Protein AF-A0A937WCT2-F1 (afdb_monomer)

Secondary structure (DSSP, 8-state):
--PPPHHHHHHHHHHHHHHHHHHHHTTTSSS-----------PPP-----PPP-PPPHHHHHS-----HHHHHHHHHHHHHHHHTT-HHHHHHHHHHHHHH---HHHHHHHHHHHHHHHHHH--S-HHHHHHHHHHHTTS-TTSTTHHHHHHHHHHHHHHHHHH-SSHHHHHHHHHHHHHHHHHHHHTT--HHHHHHHHHHHHHHHHHTTSS-TTSHHHHHHHHHHTT-S-HHHHHHHHHHHT-PPTT--------------

Sequence (262 aa):
MRQIPIALATVACVLIGILSFFAEEIHYTKMSEVSSFILVEVRQPSAQVLEPPQKPSFSQKLGFYVSDTKKDAQALAEADALLAAKQYRQAFDAYRLLIDSTSDDEIEFAAYYGLGMSLDKWDWTTGERTDNAINSLMIIPGNSKQWIVAQLLLGRCFLRKGSWAEANEEKQENYKTALKAFQNVLNAQTKDDLRQEAEYLRTVCQVERGEANPKTPAVREPLEMAFKDEDTAIRFVAADALNMQLPGMRIVGAVTDCLTIG

Foldseek 3Di:
DDDDPPVVVVVVVVVVVVVVVVVVVVVPPPPPDDDDDDDDDDDDDDDDPDDPPPDPPVCVVPPDDPDPVVVLVVLLVVLVVCVVVVVLVVSLVSLVVSCNRDPDVLSNLSSLQSNLSSLVRVDDPDLVSLVSSLVSLVVRDPPHPCVLVSLQSNLVSLCLQLLPDPDPVSNLVSLVSSLVSLVSNCVPPDDPVSVLSSVLSNLLSCVSNVNDQCPDPSSVVSLVVQCVDPDVSSVVSSCVSVVHDNPPDDCPDPPPPPPPDD

Mean predicted aligned error: 12.31 Å

Structure (mmCIF, N/CA/C/O backbone):
data_AF-A0A937WCT2-F1
#
_entry.id   AF-A0A937WCT2-F1
#
loop_
_atom_site.group_PDB
_atom_site.id
_atom_site.type_symbol
_atom_site.label_atom_id
_atom_site.label_alt_id
_atom_site.label_comp_id
_atom_site.label_asym_id
_atom_site.label_entity_id
_atom_site.label_seq_id
_atom_site.pdbx_PDB_ins_code
_atom_site.Cartn_x
_atom_site.Cartn_y
_atom_site.Cartn_z
_atom_site.occupancy
_atom_site.B_iso_or_equiv
_atom_site.auth_seq_id
_atom_site.auth_comp_id
_atom_site.auth_asym_id
_atom_site.auth_atom_id
_atom_site.pdbx_PDB_model_num
ATOM 1 N N . MET A 1 1 ? -62.253 -22.201 -11.568 1.00 46.25 1 MET A N 1
ATOM 2 C CA . MET A 1 1 ? -61.097 -21.543 -10.919 1.00 46.25 1 MET A CA 1
ATOM 3 C C . MET A 1 1 ? -60.922 -22.177 -9.546 1.00 46.25 1 MET A C 1
ATOM 5 O O . MET A 1 1 ? -61.847 -22.096 -8.751 1.00 46.25 1 MET A O 1
ATOM 9 N N . ARG A 1 2 ? -59.828 -22.911 -9.302 1.00 46.53 2 ARG A N 1
ATOM 10 C CA . ARG A 1 2 ? -59.567 -23.556 -8.002 1.00 46.53 2 ARG A CA 1
ATOM 11 C C . ARG A 1 2 ? -58.775 -22.578 -7.134 1.00 46.53 2 ARG A C 1
ATOM 13 O O . ARG A 1 2 ? -57.652 -22.238 -7.488 1.00 46.53 2 ARG A O 1
ATOM 20 N N . GLN A 1 3 ? -59.382 -22.102 -6.050 1.00 55.50 3 GLN A N 1
ATOM 21 C CA . GLN A 1 3 ? -58.699 -21.295 -5.043 1.00 55.50 3 GLN A CA 1
ATOM 22 C C . GLN A 1 3 ? -57.727 -22.199 -4.282 1.00 55.50 3 GLN A C 1
ATOM 24 O O . GLN A 1 3 ? -58.145 -23.160 -3.638 1.00 55.50 3 GLN A O 1
ATOM 29 N N . ILE A 1 4 ? -56.430 -21.918 -4.395 1.00 58.41 4 ILE A N 1
ATOM 30 C CA . ILE A 1 4 ? -55.422 -22.516 -3.522 1.00 58.41 4 ILE A CA 1
ATOM 31 C C . ILE A 1 4 ? -55.553 -21.794 -2.173 1.00 58.41 4 ILE A C 1
ATOM 33 O O . ILE A 1 4 ? -55.495 -20.562 -2.152 1.00 58.41 4 ILE A O 1
ATOM 37 N N . PRO A 1 5 ? -55.783 -22.506 -1.058 1.00 65.50 5 PRO A N 1
ATOM 38 C CA . PRO A 1 5 ? -55.934 -21.869 0.241 1.00 65.50 5 PRO A CA 1
ATOM 39 C C . PRO A 1 5 ? -54.625 -21.170 0.620 1.00 65.50 5 PRO A C 1
ATOM 41 O O . PRO A 1 5 ? -53.561 -21.785 0.607 1.00 65.50 5 PRO A O 1
ATOM 44 N N . ILE A 1 6 ? -54.718 -19.885 0.973 1.00 69.94 6 ILE A N 1
ATOM 45 C CA . ILE A 1 6 ? -53.595 -18.990 1.318 1.00 69.94 6 ILE A CA 1
ATOM 46 C C . ILE A 1 6 ? -52.659 -19.619 2.368 1.00 69.94 6 ILE A C 1
ATOM 48 O O . ILE A 1 6 ? -51.451 -19.416 2.319 1.00 69.94 6 ILE A O 1
ATOM 52 N N . ALA A 1 7 ? -53.192 -20.472 3.247 1.00 64.19 7 ALA A N 1
ATOM 53 C CA . ALA A 1 7 ? -52.418 -21.210 4.241 1.00 64.19 7 ALA A CA 1
ATOM 54 C C . ALA A 1 7 ? -51.325 -22.123 3.642 1.00 64.19 7 ALA A C 1
ATOM 56 O O . ALA A 1 7 ? -50.274 -22.285 4.255 1.00 64.19 7 ALA A O 1
ATOM 57 N N . LEU A 1 8 ? -51.524 -22.690 2.444 1.00 64.06 8 LEU A N 1
ATOM 58 C CA . LEU A 1 8 ? -50.519 -23.553 1.808 1.00 64.06 8 LEU A CA 1
ATOM 59 C C . LEU A 1 8 ? -49.333 -22.757 1.241 1.00 64.06 8 LEU A C 1
ATOM 61 O O . LEU A 1 8 ? -48.212 -23.259 1.228 1.00 64.06 8 LEU A O 1
ATOM 65 N N . ALA A 1 9 ? -49.565 -21.519 0.795 1.00 68.56 9 ALA A N 1
ATOM 66 C CA . ALA A 1 9 ? -48.512 -20.675 0.235 1.00 68.56 9 ALA A CA 1
ATOM 67 C C . ALA A 1 9 ? -47.526 -20.216 1.321 1.00 68.56 9 ALA A C 1
ATOM 69 O O . ALA A 1 9 ? -46.316 -20.230 1.107 1.00 68.56 9 ALA A O 1
ATOM 70 N N . THR A 1 10 ? -48.026 -19.889 2.514 1.00 70.81 10 THR A N 1
ATOM 71 C CA . THR A 1 10 ? -47.181 -19.446 3.631 1.00 70.81 10 THR A CA 1
ATOM 72 C C . THR A 1 1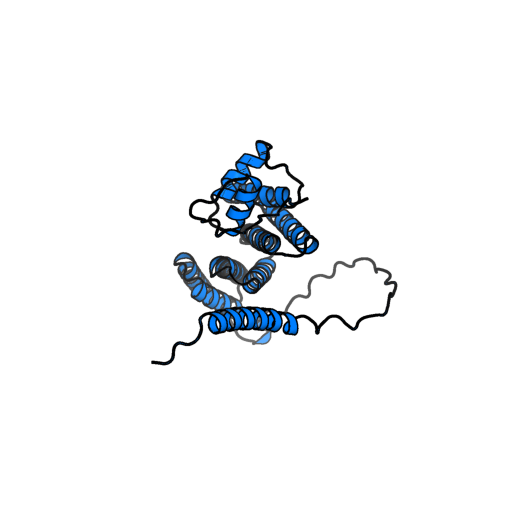0 ? -46.276 -20.567 4.142 1.00 70.81 10 THR A C 1
ATOM 74 O O . THR A 1 10 ? -45.098 -20.338 4.399 1.00 70.81 10 THR A O 1
ATOM 77 N N . VAL A 1 11 ? -46.793 -21.799 4.226 1.00 74.81 11 VAL A N 1
ATOM 78 C CA . VAL A 1 11 ? -46.005 -22.969 4.654 1.00 74.81 11 VAL A CA 1
ATOM 79 C C . VAL A 1 11 ? -44.907 -23.302 3.637 1.00 74.81 11 VAL A C 1
ATOM 81 O O . VAL A 1 11 ? -43.789 -23.623 4.034 1.00 74.81 11 VAL A O 1
ATOM 84 N N . ALA A 1 12 ? -45.184 -23.155 2.337 1.00 74.69 12 ALA A N 1
ATOM 85 C CA . ALA A 1 12 ? -44.185 -23.369 1.291 1.00 74.69 12 ALA A CA 1
ATOM 86 C C . ALA A 1 12 ? -43.034 -22.348 1.360 1.00 74.69 12 ALA A C 1
ATOM 88 O O . ALA A 1 12 ? -41.875 -22.741 1.256 1.00 74.69 12 ALA A O 1
ATOM 89 N N . CYS A 1 13 ? -43.321 -21.064 1.601 1.00 74.81 13 CYS A N 1
ATOM 90 C CA . CYS A 1 13 ? -42.275 -20.041 1.726 1.00 74.81 13 CYS A CA 1
ATOM 91 C C . CYS A 1 13 ? -41.372 -20.263 2.949 1.00 74.81 13 CYS A C 1
ATOM 93 O O . CYS A 1 13 ? -40.159 -20.089 2.852 1.00 74.81 13 CYS A O 1
ATOM 95 N N . VAL A 1 14 ? -41.941 -20.693 4.080 1.00 76.06 14 VAL A N 1
ATOM 96 C CA . VAL A 1 14 ? -41.160 -20.998 5.290 1.00 76.06 14 VAL A CA 1
ATOM 97 C C . V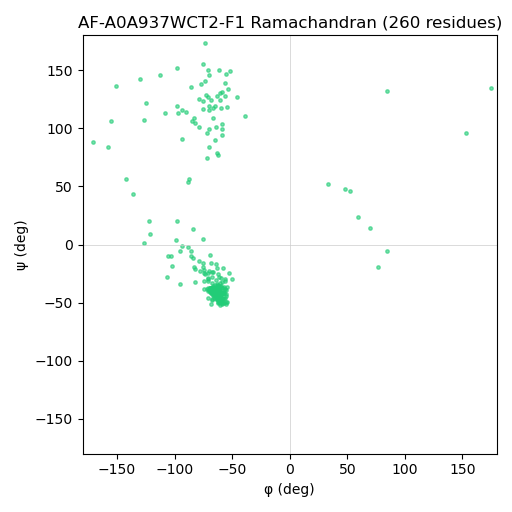AL A 1 14 ? -40.290 -22.242 5.084 1.00 76.06 14 VAL A C 1
ATOM 99 O O . VAL A 1 14 ? -39.119 -22.230 5.450 1.00 76.06 14 VAL A O 1
ATOM 102 N N . LEU A 1 15 ? -40.811 -23.288 4.433 1.00 73.75 15 LEU A N 1
ATOM 103 C CA . LEU A 1 15 ? -40.030 -24.492 4.118 1.00 73.75 15 LEU A CA 1
ATOM 104 C C . LEU A 1 15 ? -38.886 -24.217 3.137 1.00 73.75 15 LEU A C 1
ATOM 106 O O . LEU A 1 15 ? -37.804 -24.766 3.323 1.00 73.75 15 LEU A O 1
ATOM 110 N N . ILE A 1 16 ? -39.092 -23.357 2.134 1.00 77.69 16 ILE A N 1
ATOM 111 C CA . ILE A 1 16 ? -38.020 -22.952 1.211 1.00 77.69 16 ILE A CA 1
ATOM 112 C C . ILE A 1 16 ? -36.938 -22.170 1.967 1.00 77.69 16 ILE A C 1
ATOM 114 O O . ILE A 1 16 ? -35.763 -22.474 1.801 1.00 77.69 16 ILE A O 1
ATOM 118 N N . GLY A 1 17 ? -37.316 -21.244 2.858 1.00 71.94 17 GLY A N 1
ATOM 119 C CA . GLY A 1 17 ? -36.353 -20.510 3.687 1.00 71.94 17 GLY A CA 1
ATOM 120 C C . GLY A 1 17 ? -35.533 -21.417 4.612 1.00 71.94 17 GLY A C 1
ATOM 121 O O . GLY A 1 17 ? -34.317 -21.270 4.694 1.00 71.94 17 GLY A O 1
ATOM 122 N N . ILE A 1 18 ? -36.175 -22.400 5.253 1.00 72.19 18 ILE A N 1
ATOM 123 C CA . ILE A 1 18 ? -35.493 -23.364 6.131 1.00 72.19 18 ILE A CA 1
ATOM 124 C C . ILE A 1 18 ? -34.561 -24.282 5.325 1.00 72.19 18 ILE A C 1
ATOM 126 O O . ILE A 1 18 ? -33.432 -24.528 5.742 1.00 72.19 18 ILE A O 1
ATOM 130 N N . LEU A 1 19 ? -34.989 -24.767 4.155 1.00 67.00 19 LEU A N 1
ATOM 131 C CA . LEU A 1 19 ? -34.149 -25.619 3.305 1.00 67.00 19 LEU A CA 1
ATOM 132 C C . LEU A 1 19 ? -32.951 -24.863 2.715 1.00 67.00 19 LEU A C 1
ATOM 134 O O . LEU A 1 19 ? -31.884 -25.457 2.574 1.00 67.00 19 LEU A O 1
ATOM 138 N N . SER A 1 20 ? -33.092 -23.568 2.419 1.00 67.62 20 SER A N 1
ATOM 139 C CA . SER A 1 20 ? -31.962 -22.721 2.022 1.00 67.62 20 SER A CA 1
ATOM 140 C C . SER A 1 20 ? -30.963 -22.516 3.162 1.00 67.62 20 SER A C 1
ATOM 142 O O . SER A 1 20 ? -29.765 -22.549 2.910 1.00 67.62 20 SER A O 1
ATOM 144 N N . PHE A 1 21 ? -31.436 -22.392 4.406 1.00 60.28 21 PHE A N 1
ATOM 145 C CA . PHE A 1 21 ? -30.569 -22.250 5.579 1.00 60.28 21 PHE A CA 1
ATOM 146 C C . PHE A 1 21 ? -29.744 -23.523 5.852 1.00 60.28 21 PHE A C 1
ATOM 148 O O . PHE A 1 21 ? -28.543 -23.452 6.091 1.00 60.28 21 PHE A O 1
ATOM 155 N N . PHE A 1 22 ? -30.346 -24.711 5.720 1.00 54.69 22 PHE A N 1
ATOM 156 C CA . PHE A 1 22 ? -29.626 -25.979 5.923 1.00 54.69 22 PHE A CA 1
ATOM 157 C C . PHE A 1 22 ? -28.692 -26.372 4.766 1.00 54.69 22 PHE A C 1
ATOM 159 O O . PHE A 1 22 ? -27.791 -27.187 4.965 1.00 54.69 22 PHE A O 1
ATOM 166 N N . ALA A 1 23 ? -28.870 -25.818 3.563 1.00 52.75 23 ALA A N 1
ATOM 167 C CA . ALA A 1 23 ? -27.960 -26.076 2.446 1.00 52.75 23 ALA A CA 1
ATOM 168 C C . ALA A 1 23 ? -26.586 -25.399 2.632 1.00 52.75 23 ALA A C 1
ATOM 170 O O . ALA A 1 23 ? -25.592 -25.892 2.098 1.00 52.75 23 ALA A O 1
ATOM 171 N N . GLU A 1 24 ? -26.516 -24.319 3.414 1.00 48.59 24 GLU A N 1
ATOM 172 C CA . GLU A 1 24 ? -25.273 -23.589 3.692 1.00 48.59 24 GLU A CA 1
ATOM 173 C C . GLU A 1 24 ? -24.434 -24.245 4.808 1.00 48.59 24 GLU A C 1
ATOM 175 O O . GLU A 1 24 ? -23.206 -24.270 4.726 1.00 48.59 24 GLU A O 1
ATOM 180 N N . GLU A 1 25 ? -25.065 -24.888 5.797 1.00 48.00 25 GLU A N 1
ATOM 181 C CA . GLU A 1 25 ? -24.353 -25.523 6.922 1.00 48.00 25 GLU A CA 1
ATOM 182 C C . GLU A 1 25 ? -23.640 -26.842 6.569 1.00 48.00 25 GLU A C 1
ATOM 184 O O . GLU A 1 25 ? -22.653 -27.209 7.214 1.00 48.00 25 GLU A O 1
ATOM 189 N N . ILE A 1 26 ? -24.074 -27.557 5.525 1.00 50.66 26 ILE A N 1
ATOM 190 C CA . ILE A 1 26 ? -23.487 -28.864 5.165 1.00 50.66 26 ILE A CA 1
ATOM 191 C C . ILE A 1 26 ? -22.106 -28.714 4.493 1.00 50.66 26 ILE A C 1
ATOM 193 O O . ILE A 1 26 ? -21.327 -29.670 4.457 1.00 50.66 26 ILE A O 1
ATOM 197 N N . HIS A 1 27 ? -21.742 -27.516 4.021 1.00 47.34 27 HIS A N 1
ATOM 198 C CA . HIS A 1 27 ? -20.434 -27.284 3.400 1.00 47.34 27 HIS A CA 1
ATOM 199 C C . HIS A 1 27 ? -19.296 -26.949 4.378 1.00 47.34 27 HIS A C 1
ATOM 201 O O . HIS A 1 27 ? -18.138 -27.006 3.965 1.00 47.34 27 HIS A O 1
ATOM 207 N N . TYR A 1 28 ? -19.575 -26.693 5.662 1.00 44.53 28 TYR A N 1
ATOM 208 C CA . TYR A 1 28 ? -18.550 -26.229 6.612 1.00 44.53 28 TYR A CA 1
ATOM 209 C C . TYR A 1 28 ? -18.049 -27.268 7.630 1.00 44.53 28 TYR A C 1
ATOM 211 O O . TYR A 1 28 ? -17.032 -27.046 8.281 1.00 44.53 28 TYR A O 1
ATOM 219 N N . THR A 1 29 ? -18.677 -28.440 7.752 1.00 42.12 29 THR A N 1
ATOM 220 C CA . THR A 1 29 ? -18.398 -29.378 8.864 1.00 42.12 29 THR A CA 1
ATOM 221 C C . THR A 1 29 ? -17.427 -30.526 8.550 1.00 42.12 29 THR A C 1
ATOM 223 O O . THR A 1 29 ? -17.413 -31.527 9.264 1.00 42.12 29 THR A O 1
ATOM 226 N N . LYS A 1 30 ? -16.584 -30.427 7.508 1.00 42.66 30 LYS A N 1
ATOM 227 C CA . LYS A 1 30 ? -15.707 -31.550 7.097 1.00 42.66 30 LYS A CA 1
ATOM 228 C C . LYS A 1 30 ? -14.194 -31.296 7.059 1.00 42.66 30 LYS A C 1
ATOM 230 O O . LYS A 1 30 ? -13.483 -32.074 6.430 1.00 42.66 30 LYS A O 1
ATOM 235 N N . MET A 1 31 ? -13.679 -30.277 7.754 1.00 42.09 31 MET A N 1
ATOM 236 C CA . MET A 1 31 ? -12.227 -30.017 7.831 1.00 42.09 31 MET A CA 1
ATOM 237 C C . MET A 1 31 ? -11.702 -29.673 9.236 1.00 42.09 31 MET A C 1
ATOM 239 O O . MET A 1 31 ? -10.871 -28.785 9.393 1.00 42.09 31 MET A O 1
ATOM 243 N N . SER A 1 32 ? -12.126 -30.386 10.280 1.00 44.31 32 SER A N 1
ATOM 244 C CA . SER A 1 32 ? -11.489 -30.226 11.596 1.00 44.31 32 SER A CA 1
ATOM 245 C C . SER A 1 32 ? -11.358 -31.538 12.355 1.00 44.31 32 SER A C 1
ATOM 247 O O . SER A 1 32 ? -11.836 -31.657 13.473 1.00 44.31 32 SER A O 1
ATOM 249 N N . GLU A 1 33 ? -10.709 -32.537 11.768 1.00 45.25 33 GLU A N 1
ATOM 250 C CA . GLU A 1 33 ? -10.203 -33.670 12.543 1.00 45.25 33 GLU A CA 1
ATOM 251 C C . GLU A 1 33 ? -9.036 -34.306 11.785 1.00 45.25 33 GLU A C 1
ATOM 253 O O . GLU A 1 33 ? -9.228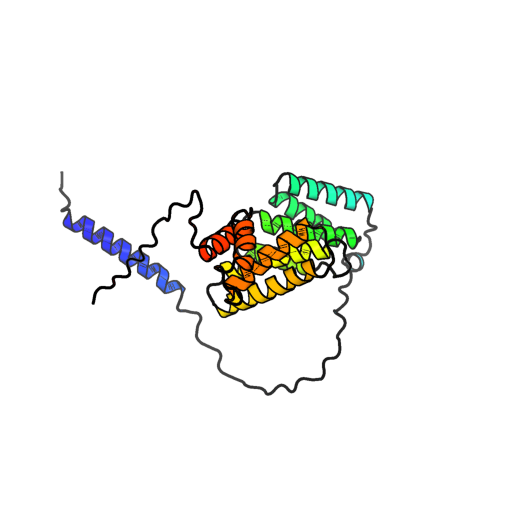 -34.897 10.730 1.00 45.25 33 GLU A O 1
ATOM 258 N N . VAL A 1 34 ? -7.822 -34.067 12.296 1.00 46.19 34 VAL A N 1
ATOM 259 C CA . VAL A 1 34 ? -6.628 -34.937 12.374 1.00 46.19 34 VAL A CA 1
ATOM 260 C C . VAL A 1 34 ? -5.391 -34.030 12.395 1.00 46.19 34 VAL A C 1
ATOM 262 O O . VAL A 1 34 ? -4.890 -33.625 11.351 1.00 46.19 34 VAL A O 1
ATOM 265 N N . SER A 1 35 ? -4.878 -33.733 13.591 1.00 38.88 35 SER A N 1
ATOM 266 C CA . SER A 1 35 ? -3.431 -33.608 13.850 1.00 38.88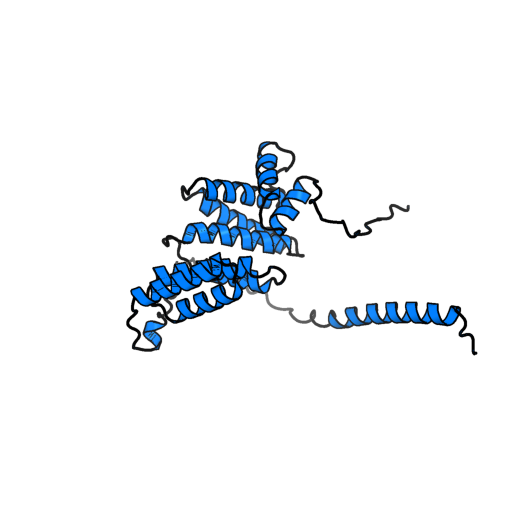 35 SER A CA 1
ATOM 267 C C . SER A 1 35 ? -3.177 -33.491 15.350 1.00 38.88 35 SER A C 1
ATOM 269 O O . SER A 1 35 ? -3.133 -32.413 15.933 1.00 38.88 35 SER A O 1
ATOM 271 N N . SER A 1 36 ? -3.024 -34.649 15.979 1.00 42.41 36 SER A N 1
ATOM 272 C CA . SER A 1 36 ? -2.297 -34.825 17.232 1.00 42.41 36 SER A CA 1
ATOM 273 C C . SER A 1 36 ? -0.881 -35.331 16.909 1.00 42.41 36 SER A C 1
ATOM 275 O O . SER A 1 36 ? -0.715 -36.029 15.910 1.00 42.41 36 SER A O 1
ATOM 277 N N . PHE A 1 37 ? 0.087 -35.017 17.793 1.00 37.84 37 PHE A N 1
ATOM 278 C CA . PHE A 1 37 ? 1.526 -35.395 17.801 1.00 37.84 37 PHE A CA 1
ATOM 279 C C . PHE A 1 37 ? 2.447 -34.475 16.954 1.00 37.84 37 PHE A C 1
ATOM 281 O O . PHE A 1 37 ? 2.116 -34.166 15.822 1.00 37.84 37 PHE A O 1
ATOM 288 N N . ILE A 1 38 ? 3.615 -33.952 17.379 1.00 34.75 38 ILE A N 1
ATOM 289 C CA . ILE A 1 38 ? 4.606 -34.256 18.436 1.00 34.75 38 ILE A CA 1
ATOM 290 C C . ILE A 1 38 ? 5.282 -32.928 18.863 1.00 34.75 38 ILE A C 1
ATOM 292 O O . ILE A 1 38 ? 5.704 -32.157 18.005 1.00 34.75 38 ILE A O 1
ATOM 296 N N . LEU A 1 39 ? 5.465 -32.683 20.167 1.00 36.00 39 LEU A N 1
ATOM 297 C CA . LEU A 1 39 ? 6.369 -31.639 20.680 1.00 36.00 39 LEU A CA 1
ATOM 298 C C . LEU A 1 39 ? 7.817 -32.153 20.607 1.00 36.00 39 LEU A C 1
ATOM 300 O O . LEU A 1 39 ? 8.237 -32.954 21.439 1.00 36.00 39 LEU A O 1
ATOM 304 N N . VAL A 1 40 ? 8.566 -31.718 19.591 1.00 38.97 40 VAL A N 1
ATOM 305 C CA . VAL A 1 40 ? 10.026 -31.876 19.531 1.00 38.97 40 VAL A CA 1
ATOM 306 C C . VAL A 1 40 ? 10.651 -30.565 19.992 1.00 38.97 40 VAL A C 1
ATOM 308 O O . VAL A 1 40 ? 10.431 -29.515 19.393 1.00 38.97 40 VAL A O 1
ATOM 311 N N . GLU A 1 41 ? 11.429 -30.626 21.067 1.00 39.53 41 GLU A N 1
ATOM 312 C CA . GLU A 1 41 ? 12.210 -29.501 21.571 1.00 39.53 41 GLU A CA 1
ATOM 313 C C . GLU A 1 41 ? 13.365 -29.209 20.599 1.00 39.53 41 GLU A C 1
ATOM 315 O O . GLU A 1 41 ? 14.391 -29.892 20.578 1.00 39.53 41 GLU A O 1
ATOM 320 N N . VAL A 1 42 ? 13.175 -28.208 19.737 1.00 36.75 42 VAL A N 1
ATOM 321 C CA . VAL A 1 42 ? 14.200 -27.735 18.803 1.00 36.75 42 VAL A CA 1
ATOM 322 C C . VAL A 1 42 ? 15.089 -26.726 19.526 1.00 36.75 42 VAL A C 1
ATOM 324 O O . VAL A 1 42 ? 14.702 -25.581 19.754 1.00 36.75 42 VAL A O 1
ATOM 327 N N . ARG A 1 43 ? 16.318 -27.136 19.864 1.00 35.81 43 ARG A N 1
ATOM 328 C CA . ARG A 1 43 ? 17.402 -26.201 20.202 1.00 35.81 43 ARG A CA 1
ATOM 329 C C . ARG A 1 43 ? 17.649 -25.282 19.006 1.00 35.81 43 ARG A C 1
ATOM 331 O O . ARG A 1 43 ? 18.052 -25.764 17.952 1.00 35.81 43 ARG A O 1
ATOM 338 N N . GLN A 1 44 ? 17.445 -23.977 19.179 1.00 34.66 44 GLN A N 1
ATOM 339 C CA . GLN A 1 44 ? 17.806 -22.978 18.174 1.00 34.66 44 GLN A CA 1
ATOM 340 C C . GLN A 1 44 ? 19.334 -22.940 17.984 1.00 34.66 44 GLN A C 1
ATOM 342 O O . GLN A 1 44 ? 20.051 -22.646 18.945 1.00 34.66 44 GLN A O 1
ATOM 347 N N . PRO A 1 45 ? 19.863 -23.219 16.779 1.00 38.47 45 PRO A N 1
ATOM 348 C CA . PRO A 1 45 ? 21.239 -22.888 16.455 1.00 38.47 45 PRO A CA 1
ATOM 349 C C . PRO A 1 45 ? 21.362 -21.374 16.250 1.00 38.47 45 PRO A C 1
ATOM 351 O O . PRO A 1 45 ? 20.485 -20.730 15.675 1.00 38.47 45 PRO A O 1
ATOM 354 N N . SER A 1 46 ? 22.466 -20.817 16.740 1.00 42.06 46 SER A N 1
ATOM 355 C CA . SER A 1 46 ? 22.855 -19.418 16.589 1.00 42.06 46 SER A CA 1
ATOM 356 C C . SER A 1 46 ? 22.667 -18.942 15.146 1.00 42.06 46 SER A C 1
ATOM 358 O O . SER A 1 46 ? 23.181 -19.569 14.219 1.00 42.06 46 SER A O 1
ATOM 360 N N . ALA A 1 47 ? 21.936 -17.839 14.972 1.00 37.50 47 ALA A N 1
ATOM 361 C CA . ALA A 1 47 ? 21.620 -17.253 13.677 1.00 37.50 47 ALA A CA 1
ATOM 362 C C . ALA A 1 47 ? 22.903 -16.894 12.909 1.00 37.50 47 ALA A C 1
ATOM 364 O O . ALA A 1 47 ? 23.527 -15.861 13.149 1.00 37.50 47 ALA A O 1
ATOM 365 N N . GLN A 1 48 ? 23.297 -17.756 11.973 1.00 41.84 48 GLN A N 1
ATOM 366 C CA . GLN A 1 48 ? 24.132 -17.336 10.860 1.00 41.84 48 GLN A CA 1
ATOM 367 C C . GLN A 1 48 ? 23.255 -16.485 9.944 1.00 41.84 48 GLN A C 1
ATOM 369 O O . GLN A 1 48 ? 22.161 -16.902 9.560 1.00 41.84 48 GLN A O 1
ATOM 374 N N . VAL A 1 49 ? 23.726 -15.280 9.630 1.00 46.69 49 VAL A N 1
ATOM 375 C CA . VAL A 1 49 ? 23.150 -14.428 8.589 1.00 46.69 49 VAL A CA 1
ATOM 376 C C . VAL A 1 49 ? 23.351 -15.164 7.264 1.00 46.69 49 VAL A C 1
ATOM 378 O O . VAL A 1 49 ? 24.402 -15.068 6.640 1.00 46.69 49 VAL A O 1
ATOM 381 N N . LEU A 1 50 ? 22.374 -15.989 6.895 1.00 33.94 50 LEU A N 1
ATOM 382 C CA . LEU A 1 50 ? 22.266 -16.566 5.565 1.00 33.94 50 LEU A CA 1
ATOM 383 C C . LEU A 1 50 ? 21.969 -15.407 4.620 1.00 33.94 50 LEU A C 1
ATOM 385 O O . LEU A 1 50 ? 20.882 -14.829 4.671 1.00 33.94 50 LEU A O 1
ATOM 389 N N . GLU A 1 51 ? 22.946 -15.046 3.789 1.00 42.12 51 GLU A N 1
ATOM 390 C CA . GLU A 1 51 ? 22.666 -14.198 2.638 1.00 42.12 51 GLU A CA 1
ATOM 391 C C . GLU A 1 51 ? 21.537 -14.855 1.829 1.00 42.12 51 GLU A C 1
ATOM 393 O O . GLU A 1 51 ? 21.551 -16.080 1.641 1.00 42.12 51 GLU A O 1
ATOM 398 N N . PRO A 1 52 ? 20.517 -14.086 1.409 1.00 41.09 52 PRO A N 1
ATOM 399 C CA . PRO A 1 52 ? 19.413 -14.644 0.650 1.00 41.09 52 PRO A CA 1
ATOM 400 C C . PRO A 1 52 ? 19.976 -15.336 -0.596 1.00 41.09 52 PRO A C 1
ATOM 402 O O . PRO A 1 52 ? 20.898 -14.805 -1.221 1.00 41.09 52 PRO A O 1
ATOM 405 N N . PRO A 1 53 ? 19.455 -16.520 -0.967 1.00 36.44 53 PRO A N 1
ATOM 406 C CA . PRO A 1 53 ? 19.927 -17.224 -2.146 1.00 36.44 53 PRO A CA 1
ATOM 407 C C . PRO A 1 53 ? 19.821 -16.283 -3.344 1.00 36.44 53 PRO A C 1
ATOM 409 O O . PRO A 1 53 ? 18.723 -15.839 -3.689 1.00 36.44 53 PRO A O 1
ATOM 412 N N . GLN A 1 54 ? 20.962 -15.972 -3.964 1.00 43.84 54 GLN A N 1
ATOM 413 C CA . GLN A 1 54 ? 20.988 -15.251 -5.228 1.00 43.84 54 GLN A CA 1
ATOM 414 C C . GLN A 1 54 ? 20.203 -16.092 -6.235 1.00 43.84 54 GLN A C 1
ATOM 416 O O . GLN A 1 54 ? 20.670 -17.140 -6.689 1.00 43.84 54 GLN A O 1
ATOM 421 N N . LYS A 1 55 ? 18.966 -15.681 -6.536 1.00 49.09 55 LYS A N 1
ATOM 422 C CA . LYS A 1 55 ? 18.218 -16.276 -7.640 1.00 49.09 55 LYS A CA 1
ATOM 423 C C . LYS A 1 55 ? 19.047 -16.015 -8.899 1.00 49.09 55 LYS A C 1
ATOM 425 O O . LYS A 1 55 ? 19.357 -14.853 -9.156 1.00 49.09 55 LYS A O 1
ATOM 430 N N . PRO A 1 56 ? 19.411 -17.049 -9.678 1.00 45.12 56 PRO A N 1
ATOM 431 C CA . PRO A 1 56 ? 20.001 -16.813 -10.984 1.00 45.12 56 PRO A CA 1
ATOM 432 C C . PRO A 1 56 ? 19.017 -15.958 -11.777 1.00 45.12 56 PRO A C 1
ATOM 434 O O . PRO A 1 56 ? 17.825 -16.290 -11.836 1.00 45.12 56 PRO A O 1
ATOM 437 N N . SER A 1 57 ? 19.502 -14.848 -12.331 1.00 48.91 57 SER A N 1
ATOM 438 C CA . SER A 1 57 ? 18.677 -13.972 -13.154 1.00 48.91 57 SER A CA 1
ATOM 439 C C . SER A 1 57 ? 18.069 -14.792 -14.294 1.00 48.91 57 SER A C 1
ATOM 441 O O . SER A 1 57 ? 18.672 -15.746 -14.798 1.00 48.91 57 SER A O 1
ATOM 443 N N . PHE A 1 58 ? 16.852 -14.456 -14.714 1.00 47.66 58 PHE A N 1
ATOM 444 C CA . PHE A 1 58 ? 16.181 -15.155 -15.814 1.00 47.66 58 PHE A CA 1
ATOM 445 C C . PHE A 1 58 ? 17.031 -15.148 -17.104 1.00 47.66 58 PHE A C 1
ATOM 447 O O . PHE A 1 58 ? 17.066 -16.135 -17.842 1.00 47.66 58 PHE A O 1
ATOM 454 N N . SER A 1 59 ? 17.845 -14.105 -17.295 1.00 41.62 59 SER A N 1
ATOM 455 C CA . SER A 1 59 ? 18.855 -13.984 -18.354 1.00 41.62 59 SER A CA 1
ATOM 456 C C . SER A 1 59 ? 19.941 -15.074 -18.326 1.00 41.62 59 SER A C 1
ATOM 458 O O . SER A 1 59 ? 20.409 -15.487 -19.389 1.00 41.62 59 SER A O 1
ATOM 460 N N . GLN A 1 60 ? 20.282 -15.641 -17.161 1.00 47.56 60 GLN A N 1
ATOM 461 C CA . GLN A 1 60 ? 21.175 -16.807 -17.066 1.00 47.56 60 GLN A CA 1
ATOM 462 C C . GLN A 1 60 ? 20.500 -18.121 -17.493 1.00 47.56 60 GLN A C 1
ATOM 464 O O . GLN A 1 60 ? 21.196 -19.062 -17.873 1.00 47.56 60 GLN A O 1
ATOM 469 N N . LYS A 1 61 ? 19.162 -18.212 -17.465 1.00 53.62 61 LYS A N 1
ATOM 470 C CA . LYS A 1 61 ? 18.430 -19.446 -17.812 1.00 53.62 61 LYS A CA 1
ATOM 471 C C . LYS A 1 61 ? 18.219 -19.655 -19.314 1.00 53.62 61 LYS A C 1
ATOM 473 O O . LYS A 1 61 ? 17.982 -20.792 -19.711 1.00 53.62 61 LYS A O 1
ATOM 478 N N . LEU A 1 62 ? 18.295 -18.609 -20.141 1.00 47.41 62 LEU A N 1
ATOM 479 C CA . LEU A 1 62 ? 17.939 -18.692 -21.571 1.00 47.41 62 LEU A CA 1
ATOM 480 C C . LEU A 1 62 ? 19.019 -18.209 -22.548 1.00 47.41 62 LEU A C 1
ATOM 482 O O . LEU A 1 62 ? 18.831 -18.277 -23.760 1.00 47.41 62 LEU A O 1
ATOM 486 N N . GLY A 1 63 ? 20.180 -17.789 -22.052 1.00 44.34 63 GLY A N 1
ATOM 487 C CA . GLY A 1 63 ? 21.399 -17.705 -22.852 1.00 44.34 63 GLY A CA 1
ATOM 488 C C . GLY A 1 63 ? 21.533 -16.532 -23.825 1.00 44.34 63 GLY A C 1
ATOM 489 O O . GLY A 1 63 ? 22.670 -16.253 -24.167 1.00 44.34 63 GLY A O 1
ATOM 490 N N . PHE A 1 64 ? 20.486 -15.812 -24.249 1.00 44.06 64 PHE A N 1
ATOM 491 C CA . PHE A 1 64 ? 20.636 -14.634 -25.129 1.00 44.06 64 PHE A CA 1
ATOM 492 C C . PHE A 1 64 ? 19.437 -13.672 -25.044 1.00 44.06 64 PHE A C 1
ATOM 494 O O . PHE A 1 64 ? 18.555 -13.699 -25.897 1.00 44.06 64 PHE A O 1
ATOM 501 N N . TYR A 1 65 ? 19.420 -12.778 -24.057 1.00 51.81 65 TYR A N 1
ATOM 502 C CA . TYR A 1 65 ? 18.691 -11.510 -24.171 1.00 51.81 65 TYR A CA 1
ATOM 503 C C . TYR A 1 65 ? 19.677 -10.390 -23.850 1.00 51.81 65 TYR A C 1
ATOM 505 O O . TYR A 1 65 ? 20.111 -10.238 -22.713 1.00 51.81 65 TYR A O 1
ATOM 513 N N . VAL A 1 66 ? 20.095 -9.655 -24.880 1.00 56.81 66 VAL A N 1
ATOM 514 C CA . VAL A 1 66 ? 20.749 -8.358 -24.693 1.00 56.81 66 VAL A CA 1
ATOM 515 C C . VAL A 1 66 ? 19.603 -7.374 -24.515 1.00 56.81 66 VAL A C 1
ATOM 517 O O . VAL A 1 66 ? 18.859 -7.157 -25.474 1.00 56.81 66 VAL A O 1
ATOM 520 N N . SER A 1 67 ? 19.408 -6.854 -23.302 1.00 62.97 67 SER A N 1
ATOM 521 C CA . SER A 1 67 ? 18.376 -5.844 -23.079 1.00 62.97 67 SER A CA 1
ATOM 522 C C . SER A 1 67 ? 18.668 -4.622 -23.941 1.00 62.97 67 SER A C 1
ATOM 524 O O . SER A 1 67 ? 19.787 -4.105 -24.006 1.00 62.97 67 SER A O 1
ATOM 526 N N . ASP A 1 68 ? 17.643 -4.179 -24.657 1.00 84.81 68 ASP A N 1
ATOM 527 C CA . ASP A 1 68 ? 17.652 -2.884 -25.312 1.00 84.81 68 ASP A CA 1
ATOM 528 C C . ASP A 1 68 ? 16.988 -1.928 -24.330 1.00 84.81 68 ASP A C 1
ATOM 530 O O . ASP A 1 68 ? 15.767 -1.792 -24.314 1.00 84.81 68 ASP A O 1
ATOM 534 N N . THR A 1 69 ? 17.794 -1.297 -23.474 1.00 89.06 69 THR A N 1
ATOM 535 C CA . THR A 1 69 ? 17.315 -0.429 -22.384 1.00 89.06 69 THR A CA 1
ATOM 536 C C . THR A 1 69 ? 16.348 0.656 -22.861 1.00 89.06 69 THR A C 1
ATOM 538 O O . THR A 1 69 ? 15.500 1.111 -22.098 1.00 89.06 69 THR A O 1
ATOM 541 N N . LYS A 1 70 ? 16.409 1.049 -24.143 1.00 92.25 70 LYS A N 1
ATOM 542 C CA . LYS A 1 70 ? 15.436 1.971 -24.746 1.00 92.25 70 LYS A CA 1
ATOM 543 C C . LYS A 1 70 ? 14.061 1.337 -24.939 1.00 92.25 70 LYS A C 1
ATOM 545 O O . LYS A 1 70 ? 13.064 2.017 -24.716 1.00 92.25 70 LYS A O 1
ATOM 550 N N . LYS A 1 71 ? 13.998 0.070 -25.358 1.00 94.31 71 LYS A N 1
ATOM 551 C CA . LYS A 1 71 ? 12.735 -0.669 -25.500 1.00 94.31 71 LYS A CA 1
ATOM 552 C C . LYS A 1 71 ? 12.107 -0.948 -24.144 1.00 94.31 71 LYS A C 1
ATOM 554 O O . LYS A 1 71 ? 10.910 -0.737 -24.005 1.00 94.31 71 LYS A O 1
ATOM 559 N N . ASP A 1 72 ? 12.907 -1.336 -23.155 1.00 94.50 72 ASP A N 1
ATOM 560 C CA . ASP A 1 72 ? 12.410 -1.594 -21.799 1.00 94.50 72 ASP A CA 1
ATOM 561 C C . ASP A 1 72 ? 11.866 -0.304 -21.164 1.00 94.50 72 ASP A C 1
ATOM 563 O O . ASP A 1 72 ? 10.771 -0.292 -20.606 1.00 94.50 72 ASP A O 1
ATOM 567 N N . ALA A 1 73 ? 12.568 0.822 -21.341 1.00 94.56 73 ALA A N 1
ATOM 568 C CA . ALA A 1 73 ? 12.085 2.128 -20.894 1.00 94.56 73 ALA A CA 1
ATOM 569 C C . ALA A 1 73 ? 10.803 2.569 -21.624 1.00 94.56 73 ALA A C 1
ATOM 571 O O . ALA A 1 73 ? 9.919 3.164 -21.008 1.00 94.56 73 ALA A O 1
ATOM 572 N N . GLN A 1 74 ? 10.680 2.279 -22.924 1.00 96.06 74 GLN A N 1
ATOM 573 C CA . GLN A 1 74 ? 9.454 2.549 -23.676 1.00 96.06 74 GLN A CA 1
ATOM 574 C C . GLN A 1 74 ? 8.288 1.691 -23.165 1.00 96.06 74 GLN A C 1
ATOM 576 O O . GLN A 1 74 ? 7.210 2.226 -22.923 1.00 96.06 74 GLN A O 1
ATOM 581 N N . ALA A 1 75 ? 8.506 0.392 -22.953 1.00 96.88 75 ALA A N 1
ATOM 582 C CA . ALA A 1 75 ? 7.495 -0.516 -22.420 1.00 96.88 75 ALA A CA 1
ATOM 583 C C . ALA A 1 75 ? 7.043 -0.104 -21.009 1.00 96.88 75 ALA A C 1
ATOM 585 O O . ALA A 1 75 ? 5.849 -0.142 -20.711 1.00 96.88 75 ALA A O 1
ATOM 586 N N . LEU A 1 76 ? 7.972 0.361 -20.164 1.00 96.62 76 LEU A N 1
ATOM 587 C CA . LEU A 1 76 ? 7.643 0.920 -18.853 1.00 96.62 76 LEU A CA 1
ATOM 588 C C . LEU A 1 76 ? 6.742 2.156 -18.985 1.00 96.62 76 LEU A C 1
ATOM 590 O O . LEU A 1 76 ? 5.707 2.233 -18.330 1.00 96.62 76 LEU A O 1
ATOM 594 N N . ALA A 1 77 ? 7.092 3.091 -19.872 1.00 96.94 77 ALA A N 1
ATOM 595 C CA . ALA A 1 77 ? 6.298 4.296 -20.104 1.00 96.94 77 ALA A CA 1
ATOM 596 C C . ALA A 1 77 ? 4.895 3.986 -20.660 1.00 96.94 77 ALA A C 1
ATOM 598 O O . ALA A 1 77 ? 3.924 4.657 -20.308 1.00 96.94 77 ALA A O 1
ATOM 599 N N . GLU A 1 78 ? 4.770 2.965 -21.512 1.00 97.88 78 GLU A N 1
ATOM 600 C CA . GLU A 1 78 ? 3.479 2.477 -22.006 1.00 97.88 78 GLU A CA 1
ATOM 601 C C . GLU A 1 78 ? 2.631 1.890 -20.865 1.00 97.88 78 GLU A C 1
ATOM 603 O O . GLU A 1 78 ? 1.450 2.226 -20.746 1.00 97.88 78 GLU A O 1
ATOM 608 N N . ALA A 1 79 ? 3.226 1.083 -19.981 1.00 97.81 79 ALA A N 1
ATOM 609 C CA . ALA A 1 79 ? 2.544 0.548 -18.801 1.00 97.81 79 ALA A CA 1
ATOM 610 C C . ALA A 1 79 ? 2.099 1.660 -17.828 1.00 97.81 79 ALA A C 1
ATOM 612 O O . ALA A 1 79 ? 0.950 1.662 -17.375 1.00 97.81 79 ALA A O 1
ATOM 613 N N . ASP A 1 80 ? 2.955 2.656 -17.583 1.00 97.06 80 ASP A N 1
ATOM 614 C CA . ASP A 1 80 ? 2.635 3.833 -16.766 1.00 97.06 80 ASP A CA 1
ATOM 615 C C . ASP A 1 80 ? 1.473 4.643 -17.363 1.00 97.06 80 ASP A C 1
ATOM 617 O O . ASP A 1 80 ? 0.589 5.111 -16.637 1.00 97.06 80 ASP A O 1
ATOM 621 N N . ALA A 1 81 ? 1.423 4.780 -18.692 1.00 97.81 81 ALA A N 1
ATOM 622 C CA . ALA A 1 81 ? 0.326 5.458 -19.376 1.00 97.81 81 ALA A CA 1
ATOM 623 C C . ALA A 1 81 ? -1.012 4.718 -19.195 1.00 97.81 81 ALA A C 1
ATOM 625 O O . ALA A 1 81 ? -2.039 5.359 -18.950 1.00 97.81 81 ALA A O 1
ATOM 626 N N . LEU A 1 82 ? -1.008 3.380 -19.249 1.00 98.00 82 LEU A N 1
ATOM 627 C CA . LEU A 1 82 ? -2.192 2.555 -18.968 1.00 98.00 82 LEU A CA 1
ATOM 628 C C . LEU A 1 82 ? -2.660 2.724 -17.514 1.00 98.00 82 LEU A C 1
ATOM 630 O O . LEU A 1 82 ? -3.862 2.864 -17.258 1.00 98.00 82 LEU A O 1
ATOM 634 N N . LEU A 1 83 ? -1.722 2.755 -16.561 1.00 96.50 83 LEU A N 1
ATOM 635 C CA . LEU A 1 83 ? -2.016 2.973 -15.143 1.00 96.50 83 LEU A CA 1
ATOM 636 C C . LEU A 1 83 ? -2.650 4.355 -14.915 1.00 96.50 83 LEU A C 1
ATOM 638 O O . LEU A 1 83 ? -3.693 4.458 -14.262 1.00 96.50 83 LEU A O 1
ATOM 642 N N . ALA A 1 84 ? -2.080 5.405 -15.512 1.00 95.56 84 ALA A N 1
ATOM 643 C CA . ALA A 1 84 ? -2.610 6.768 -15.453 1.00 95.56 84 ALA A CA 1
ATOM 644 C C . ALA A 1 84 ? -4.008 6.886 -16.090 1.00 95.56 84 ALA A C 1
ATOM 646 O O . ALA A 1 84 ? -4.867 7.612 -15.585 1.00 95.56 84 ALA A O 1
ATOM 647 N N . ALA A 1 85 ? -4.271 6.119 -17.152 1.00 96.69 85 ALA A N 1
ATOM 648 C CA . ALA A 1 85 ? -5.581 6.013 -17.794 1.00 96.69 85 ALA A CA 1
ATOM 649 C C . ALA A 1 85 ? -6.599 5.165 -17.000 1.00 96.69 85 ALA A C 1
ATOM 651 O O . ALA A 1 85 ? -7.712 4.937 -17.479 1.00 96.69 85 ALA A O 1
ATOM 652 N N . LYS A 1 86 ? -6.244 4.696 -15.793 1.00 95.88 86 LYS A N 1
ATOM 653 C CA . LYS A 1 86 ? -7.050 3.800 -14.942 1.00 95.88 86 LYS A CA 1
ATOM 654 C C . LYS A 1 86 ? -7.396 2.467 -15.615 1.00 95.88 86 LYS A C 1
ATOM 656 O O . LYS A 1 86 ? -8.360 1.800 -15.243 1.00 95.88 86 LYS A O 1
ATOM 661 N N . GLN A 1 87 ? -6.597 2.040 -16.592 1.00 96.44 87 GLN A N 1
ATOM 662 C CA . GLN A 1 87 ? -6.729 0.745 -17.257 1.00 96.44 87 GLN A CA 1
ATOM 663 C C . GLN A 1 87 ? -5.939 -0.317 -16.483 1.00 96.44 87 GLN A C 1
ATOM 665 O O . GLN A 1 87 ? -5.063 -0.982 -17.029 1.00 96.44 87 GLN A O 1
ATOM 670 N N . TYR A 1 88 ? -6.256 -0.480 -15.194 1.00 95.75 88 TYR A N 1
ATOM 671 C CA . TYR A 1 88 ? -5.458 -1.252 -14.232 1.00 95.75 88 TYR A CA 1
ATOM 672 C C . TYR A 1 88 ? -5.167 -2.691 -14.671 1.00 95.75 88 TYR A C 1
ATOM 674 O O . TYR A 1 88 ? -4.060 -3.181 -14.482 1.00 95.75 88 TYR A O 1
ATOM 682 N N . ARG A 1 89 ? -6.131 -3.345 -15.332 1.00 95.38 89 ARG A N 1
ATOM 683 C CA . ARG A 1 89 ? -5.933 -4.668 -15.940 1.00 95.38 89 ARG A CA 1
ATOM 684 C C . ARG A 1 89 ? -4.821 -4.681 -16.984 1.00 95.38 89 ARG A C 1
ATOM 686 O O . ARG A 1 89 ? -3.959 -5.548 -16.962 1.00 95.38 89 ARG A O 1
ATOM 693 N N . GLN A 1 90 ? -4.881 -3.739 -17.920 1.00 97.00 90 GLN A N 1
ATOM 694 C CA . GLN A 1 90 ? -3.932 -3.667 -19.027 1.00 97.00 90 GLN A CA 1
ATOM 695 C C . GLN A 1 90 ? -2.554 -3.246 -18.514 1.00 97.00 90 GLN A C 1
ATOM 697 O O . GLN A 1 90 ? -1.555 -3.812 -18.940 1.00 97.00 90 GLN A O 1
ATOM 702 N N . ALA A 1 91 ? -2.513 -2.317 -17.553 1.00 97.62 91 ALA A N 1
ATOM 703 C CA . ALA A 1 91 ? -1.288 -1.932 -16.862 1.00 97.62 91 ALA A CA 1
ATOM 704 C C . ALA A 1 91 ? -0.639 -3.138 -16.162 1.00 97.62 91 ALA A C 1
ATOM 706 O O . ALA A 1 91 ? 0.545 -3.390 -16.359 1.00 97.62 91 ALA A O 1
ATOM 707 N N . PHE A 1 92 ? -1.418 -3.940 -15.427 1.00 96.44 92 PHE A N 1
ATOM 708 C CA . PHE A 1 92 ? -0.937 -5.178 -14.807 1.00 96.44 92 PHE A CA 1
ATOM 709 C C . PHE A 1 92 ? -0.314 -6.136 -15.830 1.00 96.44 92 PHE A C 1
ATOM 711 O O . PHE A 1 92 ? 0.810 -6.599 -15.632 1.00 96.44 92 PHE A O 1
ATOM 718 N N . ASP A 1 93 ? -1.027 -6.419 -16.925 1.00 96.81 93 ASP A N 1
ATOM 719 C CA . ASP A 1 93 ? -0.544 -7.334 -17.963 1.00 96.81 93 ASP A CA 1
ATOM 720 C C . ASP A 1 93 ? 0.755 -6.807 -18.607 1.00 96.81 93 ASP A C 1
ATOM 722 O O . ASP A 1 93 ? 1.681 -7.587 -18.849 1.00 96.81 93 ASP A O 1
ATOM 726 N N . ALA A 1 94 ? 0.853 -5.489 -18.821 1.00 97.81 94 ALA A N 1
ATOM 727 C CA . ALA A 1 94 ? 2.034 -4.827 -19.373 1.00 97.81 94 ALA A CA 1
ATOM 728 C C . ALA A 1 94 ? 3.243 -4.878 -18.423 1.00 97.81 94 ALA A C 1
ATOM 730 O O . ALA A 1 94 ? 4.328 -5.278 -18.848 1.00 97.81 94 ALA A O 1
ATOM 731 N N . TYR A 1 95 ? 3.072 -4.552 -17.135 1.00 97.88 95 TYR A N 1
ATOM 732 C CA . TYR A 1 95 ? 4.160 -4.649 -16.153 1.00 97.88 95 TYR A CA 1
ATOM 733 C C . TYR A 1 95 ? 4.647 -6.087 -15.981 1.00 97.88 95 TYR A C 1
ATOM 735 O O . TYR A 1 95 ? 5.851 -6.310 -15.894 1.00 97.88 95 TYR A O 1
ATOM 743 N N . ARG A 1 96 ? 3.739 -7.073 -15.970 1.00 97.12 96 ARG A N 1
ATOM 744 C CA . ARG A 1 96 ? 4.124 -8.486 -15.870 1.00 97.12 96 ARG A CA 1
ATOM 745 C C . ARG A 1 96 ? 4.985 -8.918 -17.058 1.00 97.12 96 ARG A C 1
ATOM 747 O O . ARG A 1 96 ? 6.015 -9.548 -16.853 1.00 97.12 96 ARG A O 1
ATOM 754 N N . LEU A 1 97 ? 4.585 -8.549 -18.278 1.00 96.31 97 LEU A N 1
ATOM 755 C CA . LEU A 1 97 ? 5.372 -8.838 -19.478 1.00 96.31 97 LEU A CA 1
ATOM 756 C C . LEU A 1 97 ? 6.760 -8.188 -19.410 1.00 96.31 97 LEU A C 1
ATOM 758 O O . LEU A 1 97 ? 7.744 -8.833 -19.758 1.00 96.31 97 LEU A O 1
ATOM 762 N N . LEU A 1 98 ? 6.832 -6.939 -18.938 1.00 96.06 98 LEU A N 1
ATOM 763 C CA . LEU A 1 98 ? 8.089 -6.213 -18.786 1.00 96.06 98 LEU A CA 1
ATOM 764 C C . LEU A 1 98 ? 9.024 -6.876 -17.766 1.00 96.06 98 LEU A C 1
ATOM 766 O O . LEU A 1 98 ? 10.210 -7.004 -18.050 1.00 96.06 98 LEU A O 1
ATOM 770 N N . ILE A 1 99 ? 8.505 -7.329 -16.620 1.00 96.00 99 ILE A N 1
ATOM 771 C CA . ILE A 1 99 ? 9.279 -8.062 -15.599 1.00 96.00 99 ILE A CA 1
ATOM 772 C C . ILE A 1 99 ? 9.893 -9.336 -16.191 1.00 96.00 99 ILE A C 1
ATOM 774 O O . ILE A 1 99 ? 11.058 -9.630 -15.944 1.00 96.00 99 ILE A O 1
ATOM 778 N N . ASP A 1 100 ? 9.132 -10.073 -17.004 1.00 94.62 100 ASP A N 1
ATOM 779 C CA . ASP A 1 100 ? 9.608 -11.319 -17.614 1.00 94.62 100 ASP A CA 1
ATOM 780 C C . ASP A 1 100 ? 10.679 -11.087 -18.702 1.00 94.62 100 ASP A C 1
ATOM 782 O O . ASP A 1 100 ? 11.448 -12.002 -19.015 1.00 94.62 100 ASP A O 1
ATOM 786 N N . SER A 1 101 ? 10.726 -9.892 -19.307 1.00 93.56 101 SER A N 1
ATOM 787 C CA . SER A 1 101 ? 11.605 -9.591 -20.446 1.00 93.56 101 SER A CA 1
ATOM 788 C C . SER A 1 101 ? 12.806 -8.702 -20.127 1.00 93.56 101 SER A C 1
ATOM 790 O O . SER A 1 101 ? 13.812 -8.787 -20.834 1.00 93.56 101 SER A O 1
ATOM 792 N N . THR A 1 102 ? 12.704 -7.829 -19.122 1.00 93.56 102 THR A N 1
ATOM 793 C CA . THR A 1 102 ? 13.772 -6.883 -18.772 1.00 93.56 102 THR A CA 1
ATOM 794 C C . THR A 1 102 ? 14.967 -7.604 -18.151 1.00 93.56 102 THR A C 1
ATOM 796 O O . THR A 1 102 ? 14.838 -8.638 -17.496 1.00 93.56 102 THR A O 1
ATOM 799 N N . SER A 1 103 ? 16.159 -7.044 -18.342 1.00 92.12 103 SER A N 1
ATOM 800 C CA . SER A 1 103 ? 17.350 -7.421 -17.569 1.00 92.12 103 SER A CA 1
ATOM 801 C C . SER A 1 103 ? 17.957 -6.239 -16.813 1.00 92.12 103 SER A C 1
ATOM 803 O O . SER A 1 103 ? 19.095 -6.333 -16.356 1.00 92.12 103 SER A O 1
ATOM 805 N N . ASP A 1 104 ? 17.257 -5.106 -16.785 1.00 93.75 104 ASP A N 1
ATOM 806 C CA . ASP A 1 104 ? 17.639 -3.912 -16.041 1.00 93.75 104 ASP A CA 1
ATOM 807 C C . ASP A 1 104 ? 16.890 -3.903 -14.705 1.00 93.75 104 ASP A C 1
ATOM 809 O O . ASP A 1 104 ? 15.664 -3.769 -14.683 1.00 93.75 104 ASP A O 1
ATOM 813 N N . ASP A 1 105 ? 17.635 -4.051 -13.608 1.00 94.12 105 ASP A N 1
ATOM 814 C CA . ASP A 1 105 ? 17.092 -4.139 -12.249 1.00 94.12 105 ASP A CA 1
ATOM 815 C C . ASP A 1 105 ? 16.260 -2.899 -11.869 1.00 94.12 105 ASP A C 1
ATOM 817 O O . ASP A 1 105 ? 15.222 -3.020 -11.220 1.00 94.12 105 ASP A O 1
ATOM 821 N N . GLU A 1 106 ? 16.661 -1.691 -12.285 1.00 94.38 106 GLU A N 1
ATOM 822 C CA . GLU A 1 106 ? 15.921 -0.467 -11.944 1.00 94.38 106 GLU A CA 1
ATOM 823 C C . GLU A 1 106 ? 14.573 -0.420 -12.673 1.00 94.38 106 GLU A C 1
ATOM 825 O O . GLU A 1 106 ? 13.571 0.012 -12.092 1.00 94.38 106 GLU A O 1
ATOM 830 N N . ILE A 1 107 ? 14.529 -0.893 -13.924 1.00 95.44 107 ILE A N 1
ATOM 831 C CA . ILE A 1 107 ? 13.274 -1.049 -14.669 1.00 95.44 107 ILE A CA 1
ATOM 832 C C . ILE A 1 107 ? 12.431 -2.175 -14.064 1.00 95.44 107 ILE A C 1
ATOM 834 O O . ILE A 1 107 ? 11.222 -2.003 -13.913 1.00 95.44 107 ILE A O 1
ATOM 838 N N . GLU A 1 108 ? 13.043 -3.294 -13.669 1.00 95.69 108 GLU A N 1
ATOM 839 C CA . GLU A 1 108 ? 12.343 -4.409 -13.023 1.00 95.69 108 GLU A CA 1
ATOM 840 C C . GLU A 1 108 ? 11.666 -3.953 -11.719 1.00 95.69 108 GLU A C 1
ATOM 842 O O . GLU A 1 108 ? 10.477 -4.199 -11.512 1.00 95.69 108 GLU A O 1
ATOM 847 N N . PHE A 1 109 ? 12.369 -3.203 -10.864 1.00 96.56 109 PHE A N 1
ATOM 848 C CA . PHE A 1 109 ? 11.802 -2.675 -9.617 1.00 96.56 109 PHE A CA 1
ATOM 849 C C . PHE A 1 109 ? 10.699 -1.642 -9.859 1.00 96.56 109 PHE A C 1
ATOM 851 O O . PHE A 1 109 ? 9.690 -1.644 -9.146 1.00 96.56 109 PHE A O 1
ATOM 858 N N . ALA A 1 110 ? 10.848 -0.785 -10.873 1.00 96.44 110 ALA A N 1
ATOM 859 C CA . ALA A 1 110 ? 9.779 0.118 -11.292 1.00 96.44 110 ALA A CA 1
ATOM 860 C C . ALA A 1 110 ? 8.543 -0.656 -11.775 1.00 96.44 110 ALA A C 1
ATOM 862 O O . ALA A 1 110 ? 7.419 -0.309 -11.406 1.00 96.44 110 ALA A O 1
ATOM 863 N N . ALA A 1 111 ? 8.745 -1.741 -12.523 1.00 96.75 111 ALA A N 1
ATOM 864 C CA . ALA A 1 111 ? 7.668 -2.592 -13.000 1.00 96.75 111 ALA A CA 1
ATOM 865 C C . ALA A 1 111 ? 6.971 -3.346 -11.856 1.00 96.75 111 ALA A C 1
ATOM 867 O O . ALA A 1 111 ? 5.743 -3.380 -11.828 1.00 96.75 111 ALA A O 1
ATOM 868 N N . TYR A 1 112 ? 7.697 -3.871 -10.860 1.00 97.81 112 TYR A N 1
ATOM 869 C CA . TYR A 1 112 ? 7.076 -4.456 -9.660 1.00 97.81 112 TYR A CA 1
ATOM 870 C C . TYR A 1 112 ? 6.254 -3.438 -8.866 1.00 97.81 112 TYR A C 1
ATOM 872 O O . TYR A 1 112 ? 5.175 -3.773 -8.371 1.00 97.81 112 TYR A O 1
ATOM 880 N N . TYR A 1 113 ? 6.733 -2.196 -8.757 1.00 97.44 113 TYR A N 1
ATOM 881 C CA . TYR A 1 113 ? 5.974 -1.122 -8.119 1.00 97.44 113 TYR A CA 1
ATOM 882 C C . TYR A 1 113 ? 4.671 -0.838 -8.878 1.00 97.44 113 TYR A C 1
ATOM 884 O O . TYR A 1 113 ? 3.593 -0.846 -8.279 1.00 97.44 113 TYR A O 1
ATOM 892 N N . GLY A 1 114 ? 4.754 -0.665 -10.200 1.00 96.81 114 GLY A N 1
ATOM 893 C CA . GLY A 1 114 ? 3.593 -0.460 -11.067 1.00 96.81 114 GLY A CA 1
ATOM 894 C C . GLY A 1 114 ? 2.608 -1.634 -11.052 1.00 96.81 114 GLY A C 1
ATOM 895 O O . GLY A 1 114 ? 1.390 -1.429 -11.023 1.00 96.81 114 GLY A O 1
ATOM 896 N N . LEU A 1 115 ? 3.113 -2.868 -10.982 1.00 96.75 115 LEU A N 1
ATOM 897 C CA . LEU A 1 115 ? 2.319 -4.087 -10.828 1.00 96.75 115 LEU A CA 1
ATOM 898 C C . LEU A 1 115 ? 1.540 -4.076 -9.505 1.00 96.75 115 LEU A C 1
ATOM 900 O O . LEU A 1 115 ? 0.328 -4.302 -9.503 1.00 96.75 115 LEU A O 1
ATOM 904 N N . GLY A 1 116 ? 2.213 -3.744 -8.397 1.00 95.69 116 GLY A N 1
ATOM 905 C CA . GLY A 1 116 ? 1.594 -3.595 -7.080 1.00 95.69 116 GLY A CA 1
ATOM 906 C C . GLY A 1 116 ? 0.521 -2.505 -7.055 1.00 95.69 116 GLY A C 1
ATOM 907 O O . GLY A 1 116 ? -0.579 -2.745 -6.564 1.00 95.69 116 GLY A O 1
ATOM 908 N N . MET A 1 117 ? 0.791 -1.339 -7.655 1.00 94.75 117 MET A N 1
ATOM 909 C CA . MET A 1 117 ? -0.197 -0.260 -7.808 1.00 94.75 117 MET A CA 1
ATOM 910 C C . MET A 1 117 ? -1.401 -0.677 -8.651 1.00 94.75 117 MET A C 1
ATOM 912 O O . MET A 1 117 ? -2.541 -0.343 -8.328 1.00 94.75 117 MET A O 1
ATOM 916 N N . SER A 1 118 ? -1.161 -1.398 -9.744 1.00 95.69 118 SER A N 1
ATOM 917 C CA . SER A 1 118 ? -2.230 -1.870 -10.620 1.00 95.69 118 SER A CA 1
ATOM 918 C C . SER A 1 118 ? -3.147 -2.821 -9.859 1.00 95.69 118 SER A C 1
ATOM 920 O O . SER A 1 118 ? -4.360 -2.639 -9.881 1.00 95.69 118 SER A O 1
ATOM 922 N N . LEU A 1 119 ? -2.582 -3.780 -9.120 1.00 93.88 119 LEU A N 1
ATOM 923 C CA . LEU A 1 119 ? -3.342 -4.708 -8.276 1.00 93.88 119 LEU A CA 1
ATOM 924 C C . LEU A 1 119 ? -4.095 -4.001 -7.143 1.00 93.88 119 LEU A C 1
ATOM 926 O O . LEU A 1 119 ? -5.249 -4.342 -6.889 1.00 93.88 119 LEU A O 1
ATOM 930 N N . ASP A 1 120 ? -3.474 -3.000 -6.513 1.00 91.00 120 ASP A N 1
ATOM 931 C CA . ASP A 1 120 ? -4.083 -2.169 -5.468 1.00 91.00 120 ASP A CA 1
ATOM 932 C C . ASP A 1 120 ? -5.336 -1.423 -5.951 1.00 91.00 120 ASP A C 1
ATOM 934 O O . ASP A 1 120 ? -6.285 -1.251 -5.187 1.00 91.00 120 ASP A O 1
ATOM 938 N N . LYS A 1 121 ? -5.347 -0.978 -7.214 1.00 92.38 121 LYS A N 1
ATOM 939 C CA . LYS A 1 121 ? -6.412 -0.131 -7.773 1.00 92.38 121 LYS A CA 1
ATOM 940 C C . LYS A 1 121 ? -7.415 -0.870 -8.660 1.00 92.38 121 LYS A C 1
ATOM 942 O O . LYS A 1 121 ? -8.493 -0.331 -8.898 1.00 92.38 121 LYS A O 1
ATOM 947 N N . TRP A 1 122 ? -7.080 -2.061 -9.170 1.00 87.50 122 TRP A N 1
ATOM 948 C CA . TRP A 1 122 ? -7.886 -2.760 -10.178 1.00 87.50 122 TRP A CA 1
ATOM 949 C C . TRP A 1 122 ? -9.294 -3.062 -9.673 1.00 87.50 122 TRP A C 1
ATOM 951 O O . TRP A 1 122 ? -10.240 -2.728 -10.378 1.00 87.50 122 TRP A O 1
ATOM 961 N N . ASP A 1 123 ? -9.442 -3.649 -8.486 1.00 79.00 123 ASP A N 1
ATOM 962 C CA . ASP A 1 123 ? -10.718 -3.809 -7.775 1.00 79.00 123 ASP A CA 1
ATOM 963 C C . ASP A 1 123 ? -10.485 -4.652 -6.504 1.00 79.00 123 ASP A C 1
ATOM 965 O O . ASP A 1 123 ? -9.776 -5.662 -6.535 1.00 79.00 123 ASP A O 1
ATOM 969 N N . TRP A 1 124 ? -11.055 -4.199 -5.389 1.00 70.62 124 TRP A N 1
ATOM 970 C CA . TRP A 1 124 ? -10.710 -4.568 -4.010 1.00 70.62 124 TRP A CA 1
ATOM 971 C C . TRP A 1 124 ? -11.544 -5.717 -3.451 1.00 70.62 124 TRP A C 1
ATOM 973 O O . TRP A 1 124 ? -11.346 -6.103 -2.305 1.00 70.62 124 TRP A O 1
ATOM 983 N N . THR A 1 125 ? -12.495 -6.264 -4.209 1.00 75.50 125 THR A N 1
ATOM 984 C CA . THR A 1 125 ? -13.434 -7.260 -3.667 1.00 75.50 125 THR A CA 1
ATOM 985 C C . THR A 1 125 ? -12.791 -8.608 -3.335 1.00 75.50 125 THR A C 1
ATOM 987 O O . THR A 1 125 ? -13.447 -9.461 -2.747 1.00 75.50 125 THR A O 1
ATOM 990 N N . THR A 1 126 ? -11.529 -8.837 -3.712 1.00 75.81 126 THR A N 1
ATOM 991 C CA . THR A 1 126 ? -10.846 -10.126 -3.528 1.00 75.81 126 THR A CA 1
ATOM 992 C C . THR A 1 126 ? -9.539 -9.966 -2.755 1.00 75.81 126 THR A C 1
ATOM 994 O O . THR A 1 126 ? -8.627 -9.284 -3.230 1.00 75.81 126 THR A O 1
ATOM 997 N N . GLY A 1 127 ? -9.404 -10.662 -1.619 1.00 83.25 127 GLY A N 1
ATOM 998 C CA . GLY A 1 127 ? -8.169 -10.686 -0.819 1.00 83.25 127 GLY A CA 1
ATOM 999 C C . GLY A 1 127 ? -6.925 -11.143 -1.599 1.00 83.25 127 GLY A C 1
ATOM 1000 O O . GLY A 1 127 ? -5.842 -10.607 -1.383 1.00 83.25 127 GLY A O 1
ATOM 1001 N N . GLU A 1 128 ? -7.094 -12.030 -2.586 1.00 88.75 128 GLU A N 1
ATOM 1002 C CA . GLU A 1 128 ? -6.010 -12.564 -3.430 1.00 88.75 128 GLU A CA 1
ATOM 1003 C C . GLU A 1 128 ? -5.196 -11.468 -4.144 1.00 88.75 128 GLU A C 1
ATOM 1005 O O . GLU A 1 128 ? -3.972 -11.550 -4.247 1.00 88.75 128 GLU A O 1
ATOM 1010 N N . ARG A 1 129 ? -5.848 -10.396 -4.614 1.00 88.56 129 ARG A N 1
ATOM 1011 C CA . ARG A 1 129 ? -5.146 -9.296 -5.297 1.00 88.56 129 ARG A CA 1
ATOM 1012 C C . ARG A 1 129 ? -4.267 -8.497 -4.346 1.00 88.56 129 ARG A C 1
ATOM 1014 O O . ARG A 1 129 ? -3.171 -8.104 -4.737 1.00 88.56 129 ARG A O 1
ATOM 1021 N N . THR A 1 130 ? -4.717 -8.295 -3.109 1.00 92.19 130 THR A N 1
ATOM 1022 C CA . THR A 1 130 ? -3.919 -7.629 -2.073 1.00 92.19 130 THR A CA 1
ATOM 1023 C C . THR A 1 130 ? -2.668 -8.441 -1.753 1.00 92.19 130 THR A C 1
ATOM 1025 O O . THR A 1 130 ? -1.588 -7.868 -1.639 1.00 92.19 130 THR A O 1
ATOM 1028 N N . ASP A 1 131 ? -2.779 -9.769 -1.689 1.00 93.94 131 ASP A N 1
ATOM 1029 C CA . ASP A 1 131 ? -1.624 -10.647 -1.469 1.00 93.94 131 ASP A CA 1
ATOM 1030 C C . ASP A 1 131 ? -0.635 -10.599 -2.633 1.00 93.94 131 ASP A C 1
ATOM 1032 O O . ASP A 1 131 ? 0.572 -10.475 -2.419 1.00 93.94 131 ASP A O 1
ATOM 1036 N N . ASN A 1 132 ? -1.133 -10.612 -3.870 1.00 93.75 132 ASN A N 1
ATOM 1037 C CA . ASN A 1 132 ? -0.285 -10.452 -5.048 1.00 93.75 132 ASN A CA 1
ATOM 1038 C C . ASN A 1 132 ? 0.417 -9.086 -5.060 1.00 93.75 132 ASN A C 1
ATOM 1040 O O . ASN A 1 132 ? 1.611 -9.028 -5.349 1.00 93.75 132 ASN A O 1
ATOM 1044 N N . ALA A 1 133 ? -0.278 -8.008 -4.680 1.00 94.75 133 ALA A N 1
ATOM 1045 C CA . ALA A 1 133 ? 0.317 -6.678 -4.578 1.00 94.75 133 ALA A CA 1
ATOM 1046 C C . ALA A 1 133 ? 1.439 -6.653 -3.530 1.00 94.75 133 ALA A C 1
ATOM 1048 O O . ALA A 1 133 ? 2.539 -6.181 -3.817 1.00 94.75 133 ALA A O 1
ATOM 1049 N N . ILE A 1 134 ? 1.194 -7.217 -2.341 1.00 96.06 134 ILE A N 1
ATOM 1050 C CA . ILE A 1 134 ? 2.200 -7.338 -1.276 1.00 96.06 134 ILE A CA 1
ATOM 1051 C C . ILE A 1 134 ? 3.420 -8.105 -1.784 1.00 96.06 134 ILE A C 1
ATOM 1053 O O . ILE A 1 134 ? 4.545 -7.621 -1.655 1.00 96.06 134 ILE A O 1
ATOM 1057 N N . ASN A 1 135 ? 3.206 -9.269 -2.400 1.00 95.75 135 ASN A N 1
ATOM 1058 C CA . ASN A 1 135 ? 4.286 -10.109 -2.906 1.00 95.75 135 ASN A CA 1
ATOM 1059 C C . ASN A 1 135 ? 5.157 -9.372 -3.928 1.00 95.75 135 ASN A C 1
ATOM 1061 O O . ASN A 1 135 ? 6.380 -9.467 -3.851 1.00 95.75 135 ASN A O 1
ATOM 1065 N N . SER A 1 136 ? 4.558 -8.604 -4.842 1.00 94.88 136 SER A N 1
ATOM 1066 C CA . SER A 1 136 ? 5.306 -7.791 -5.807 1.00 94.88 136 SER A CA 1
ATOM 1067 C C . SER A 1 136 ? 6.104 -6.674 -5.133 1.00 94.88 136 SER A C 1
ATOM 1069 O O . SER A 1 136 ? 7.277 -6.479 -5.439 1.00 94.88 136 SER A O 1
ATOM 1071 N N . LEU A 1 137 ? 5.506 -5.961 -4.177 1.00 96.69 137 LEU A N 1
ATOM 1072 C CA . LEU A 1 137 ? 6.151 -4.819 -3.524 1.00 96.69 137 LEU A CA 1
ATOM 1073 C C . LEU A 1 137 ? 7.291 -5.227 -2.581 1.00 96.69 137 LEU A C 1
ATOM 1075 O O . LEU A 1 137 ? 8.251 -4.475 -2.427 1.00 96.69 137 LEU A O 1
ATOM 1079 N N . MET A 1 138 ? 7.221 -6.415 -1.972 1.00 96.88 138 MET A N 1
ATOM 1080 C CA . MET A 1 138 ? 8.296 -6.941 -1.119 1.00 96.88 138 MET A CA 1
ATOM 1081 C C . MET A 1 138 ? 9.578 -7.294 -1.888 1.00 96.88 138 MET A C 1
ATOM 1083 O O . MET A 1 138 ? 10.622 -7.457 -1.258 1.00 96.88 138 MET A O 1
ATOM 1087 N N . ILE A 1 139 ? 9.522 -7.420 -3.219 1.00 96.62 139 ILE A N 1
ATOM 1088 C CA . ILE A 1 139 ? 10.701 -7.708 -4.052 1.00 96.62 139 ILE A CA 1
ATOM 1089 C C . ILE A 1 139 ? 11.609 -6.473 -4.178 1.00 96.62 139 ILE A C 1
ATOM 1091 O O . ILE A 1 139 ? 12.816 -6.618 -4.366 1.00 96.62 139 ILE A O 1
ATOM 1095 N N . ILE A 1 140 ? 11.058 -5.263 -4.034 1.00 94.81 140 ILE A N 1
ATOM 1096 C CA . ILE A 1 140 ? 11.788 -4.008 -4.238 1.00 94.81 140 ILE A CA 1
ATOM 1097 C C . ILE A 1 140 ? 12.816 -3.811 -3.106 1.00 94.81 140 ILE A C 1
ATOM 1099 O O . ILE A 1 140 ? 12.428 -3.697 -1.937 1.00 94.81 140 ILE A O 1
ATOM 1103 N N . PRO A 1 141 ? 14.125 -3.737 -3.410 1.00 96.75 141 PRO A N 1
ATOM 1104 C CA . PRO A 1 141 ? 15.164 -3.677 -2.390 1.00 96.75 141 PRO A CA 1
ATOM 1105 C C . PRO A 1 141 ? 15.245 -2.295 -1.730 1.00 96.75 141 PRO A C 1
ATOM 1107 O O . PRO A 1 141 ? 14.910 -1.279 -2.331 1.00 96.75 141 PRO A O 1
ATOM 1110 N N . GLY A 1 142 ? 15.758 -2.243 -0.497 1.00 94.94 142 GLY A N 1
ATOM 1111 C CA . GLY A 1 142 ? 15.848 -1.021 0.322 1.00 94.94 142 GLY A CA 1
ATOM 1112 C C . GLY A 1 142 ? 16.636 0.148 -0.281 1.00 94.94 142 GLY A C 1
ATOM 1113 O O . GLY A 1 142 ? 16.465 1.286 0.146 1.00 94.94 142 GLY A O 1
ATOM 1114 N N . ASN A 1 143 ? 17.505 -0.123 -1.255 1.00 94.62 143 ASN A N 1
ATOM 1115 C CA . ASN A 1 143 ? 18.315 0.868 -1.966 1.00 94.62 143 ASN A CA 1
ATOM 1116 C C . ASN A 1 143 ? 17.685 1.348 -3.288 1.00 94.62 143 ASN A C 1
ATOM 1118 O O . ASN A 1 143 ? 18.232 2.259 -3.908 1.00 94.62 143 ASN A O 1
ATOM 1122 N N . SER A 1 144 ? 16.564 0.759 -3.720 1.00 95.06 144 SER A N 1
ATOM 1123 C CA . SER A 1 144 ? 15.836 1.181 -4.920 1.00 95.06 144 SER A CA 1
ATOM 1124 C C . SER A 1 144 ? 15.162 2.540 -4.705 1.00 95.06 144 SER A C 1
ATOM 1126 O O . SER A 1 144 ? 14.648 2.842 -3.624 1.00 95.06 144 SER A O 1
ATOM 1128 N N . LYS A 1 145 ? 15.082 3.353 -5.766 1.00 94.44 145 LYS A N 1
ATOM 1129 C CA . LYS A 1 145 ? 14.364 4.641 -5.743 1.00 94.44 145 LYS A CA 1
ATOM 1130 C C . LYS A 1 145 ? 12.868 4.476 -5.454 1.00 94.44 145 LYS A C 1
ATOM 1132 O O . LYS A 1 145 ? 12.248 5.380 -4.898 1.00 94.44 145 LYS A O 1
ATOM 1137 N N . GLN A 1 146 ? 12.292 3.331 -5.817 1.00 95.56 146 GLN A N 1
ATOM 1138 C CA . GLN A 1 146 ? 10.881 3.007 -5.615 1.00 95.56 146 GLN A CA 1
ATOM 1139 C C . GLN A 1 146 ? 10.602 2.455 -4.217 1.00 95.56 146 GLN A C 1
ATOM 1141 O O . GLN A 1 146 ? 9.440 2.365 -3.826 1.00 95.56 146 GLN A O 1
ATOM 1146 N N . TRP A 1 147 ? 11.632 2.112 -3.437 1.00 96.94 147 TRP A N 1
ATOM 1147 C CA . TRP A 1 147 ? 11.441 1.445 -2.153 1.00 96.94 147 TRP A CA 1
ATOM 1148 C C . TRP A 1 147 ? 10.514 2.222 -1.223 1.00 96.94 147 TRP A C 1
ATOM 1150 O O . TRP A 1 147 ? 9.623 1.642 -0.609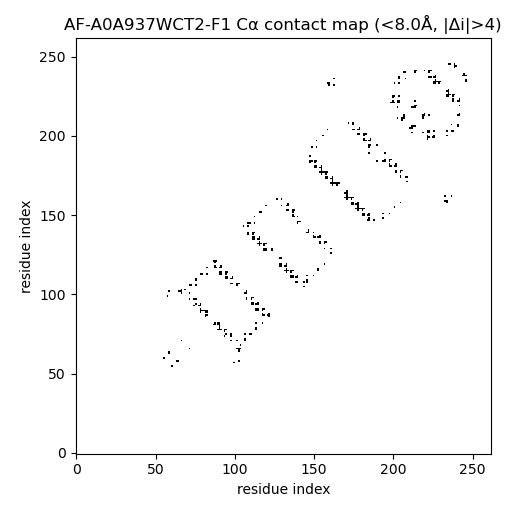 1.00 96.94 147 TRP A O 1
ATOM 1160 N N . ILE A 1 148 ? 10.666 3.546 -1.151 1.00 97.12 148 ILE A N 1
ATOM 1161 C CA . ILE A 1 148 ? 9.908 4.329 -0.178 1.00 97.12 148 ILE A CA 1
ATOM 1162 C C . ILE A 1 148 ? 8.424 4.459 -0.526 1.00 97.12 148 ILE A C 1
ATOM 1164 O O . ILE A 1 148 ? 7.570 4.348 0.352 1.00 97.12 148 ILE A O 1
ATOM 1168 N N . VAL A 1 149 ? 8.104 4.612 -1.81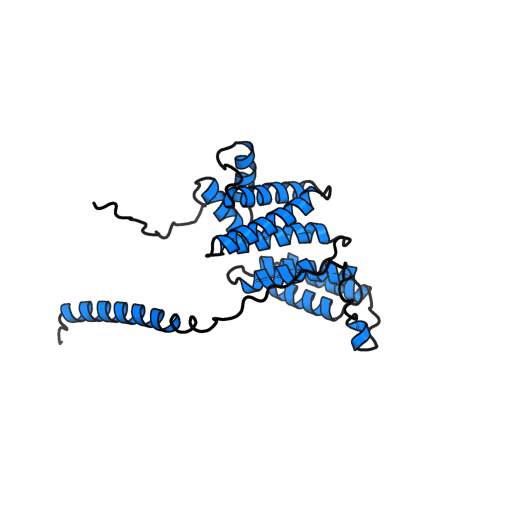3 1.00 96.00 149 VAL A N 1
ATOM 1169 C CA . VAL A 1 149 ? 6.713 4.601 -2.289 1.00 96.00 149 VAL A CA 1
ATOM 1170 C C . VAL A 1 149 ? 6.119 3.194 -2.209 1.00 96.00 149 VAL A C 1
ATOM 1172 O O . VAL A 1 149 ? 4.943 3.042 -1.883 1.00 96.00 149 VAL A O 1
ATOM 1175 N N . ALA A 1 150 ? 6.939 2.153 -2.386 1.00 96.81 150 ALA A N 1
ATOM 1176 C CA . ALA A 1 150 ? 6.530 0.774 -2.161 1.00 96.81 150 ALA A CA 1
ATOM 1177 C C . ALA A 1 150 ? 6.218 0.491 -0.683 1.00 96.81 150 ALA A C 1
ATOM 1179 O O . ALA A 1 150 ? 5.238 -0.191 -0.404 1.00 96.81 150 ALA A O 1
ATOM 1180 N N . GLN A 1 151 ? 6.980 1.042 0.272 1.00 98.06 151 GLN A N 1
ATOM 1181 C CA . GLN A 1 151 ? 6.677 0.923 1.706 1.00 98.06 151 GLN A CA 1
ATOM 1182 C C . GLN A 1 151 ? 5.333 1.569 2.062 1.00 98.06 151 GLN A C 1
ATOM 1184 O O . GLN A 1 151 ? 4.553 0.982 2.811 1.00 98.06 151 GLN A O 1
ATOM 1189 N N . LEU A 1 152 ? 5.027 2.740 1.498 1.00 97.38 152 LEU A N 1
ATOM 1190 C CA . LEU A 1 152 ? 3.728 3.383 1.699 1.00 97.38 152 LEU A CA 1
ATOM 1191 C C . LEU A 1 152 ? 2.580 2.493 1.195 1.00 97.38 152 LEU A C 1
ATOM 1193 O O . LEU A 1 152 ? 1.610 2.251 1.917 1.00 97.38 152 LEU A O 1
ATOM 1197 N N . LEU A 1 153 ? 2.721 1.949 -0.016 1.00 96.75 153 LEU A N 1
ATOM 1198 C CA . LEU A 1 153 ? 1.713 1.077 -0.618 1.00 96.75 153 LEU A CA 1
ATOM 1199 C C . LEU A 1 153 ? 1.583 -0.273 0.107 1.00 96.75 153 LEU A C 1
ATOM 1201 O O . LEU A 1 153 ? 0.470 -0.761 0.303 1.00 96.75 153 LEU A O 1
ATOM 1205 N N . LEU A 1 154 ? 2.695 -0.849 0.574 1.00 97.56 154 LEU A N 1
ATOM 1206 C CA . LEU A 1 154 ? 2.702 -2.030 1.442 1.00 97.56 154 LEU A CA 1
ATOM 1207 C C . LEU A 1 154 ? 1.914 -1.767 2.724 1.00 97.56 154 LEU A C 1
ATOM 1209 O O . LEU A 1 154 ? 1.071 -2.581 3.101 1.00 97.56 154 LEU A O 1
ATOM 1213 N N . GLY A 1 155 ? 2.142 -0.617 3.365 1.00 97.81 155 GLY A N 1
ATOM 1214 C CA . GLY A 1 155 ? 1.394 -0.206 4.549 1.00 97.81 155 GLY A CA 1
ATOM 1215 C C . GLY A 1 155 ? -0.113 -0.157 4.296 1.00 97.81 155 GLY A C 1
ATOM 1216 O O . GLY A 1 155 ? -0.879 -0.730 5.072 1.00 97.81 155 GLY A O 1
ATOM 1217 N N . ARG A 1 156 ? -0.545 0.439 3.175 1.00 96.56 156 ARG A N 1
ATOM 1218 C CA . ARG A 1 156 ? -1.961 0.455 2.755 1.00 96.56 156 ARG A CA 1
ATOM 1219 C C . ARG A 1 156 ? -2.518 -0.958 2.553 1.00 96.56 156 ARG A C 1
ATOM 1221 O O . ARG A 1 156 ? -3.592 -1.268 3.068 1.00 96.56 156 ARG A O 1
ATOM 1228 N N . CYS A 1 157 ? -1.785 -1.831 1.862 1.00 95.81 157 CYS A N 1
ATOM 1229 C CA . CYS A 1 157 ? -2.216 -3.210 1.621 1.00 95.81 157 CYS A CA 1
ATOM 1230 C C . CYS A 1 157 ? -2.426 -3.982 2.932 1.00 95.81 157 CYS A C 1
ATOM 1232 O O . CYS A 1 157 ? -3.470 -4.608 3.116 1.00 95.81 157 CYS A O 1
ATOM 1234 N N . PHE A 1 158 ? -1.479 -3.893 3.870 1.00 97.12 158 PHE A N 1
ATOM 1235 C CA . PHE A 1 158 ? -1.598 -4.546 5.176 1.00 97.12 158 PHE A CA 1
ATOM 1236 C C . PHE A 1 158 ? -2.690 -3.930 6.056 1.00 97.12 158 PHE A C 1
ATOM 1238 O O . PHE A 1 158 ? -3.403 -4.670 6.731 1.00 97.12 158 PHE A O 1
ATOM 1245 N N . LEU A 1 159 ? -2.882 -2.607 6.019 1.00 96.12 159 LEU A N 1
ATOM 1246 C CA . LEU A 1 159 ? -4.003 -1.950 6.700 1.00 96.12 159 LEU A CA 1
ATOM 1247 C C . LEU A 1 159 ? -5.337 -2.527 6.210 1.00 96.12 159 LEU A C 1
ATOM 1249 O O . LEU A 1 159 ? -6.170 -2.916 7.029 1.00 96.12 159 LEU A O 1
ATOM 1253 N N . ARG A 1 160 ? -5.515 -2.668 4.890 1.00 93.44 160 ARG A N 1
ATOM 1254 C CA . ARG A 1 160 ? -6.723 -3.285 4.325 1.00 93.44 160 ARG A CA 1
ATOM 1255 C C . ARG A 1 160 ? -6.891 -4.741 4.739 1.00 93.44 160 ARG A C 1
ATOM 1257 O O . ARG A 1 160 ? -7.983 -5.106 5.167 1.00 93.44 160 ARG A O 1
ATOM 1264 N N . LYS A 1 161 ? -5.828 -5.553 4.683 1.00 94.25 161 LYS A N 1
ATOM 1265 C CA . LYS A 1 161 ? -5.883 -6.939 5.185 1.00 94.25 161 LYS A CA 1
ATOM 1266 C C . LYS A 1 161 ? -6.342 -6.987 6.640 1.00 94.25 161 LYS A C 1
ATOM 1268 O O . LYS A 1 161 ? -7.226 -7.766 6.966 1.00 94.25 161 LYS A O 1
ATOM 1273 N N . GLY A 1 162 ? -5.809 -6.107 7.489 1.00 94.81 162 GLY A N 1
ATOM 1274 C CA . GLY A 1 162 ? -6.249 -5.981 8.878 1.00 94.81 162 GLY A CA 1
ATOM 1275 C C . GLY A 1 162 ? -7.730 -5.610 8.998 1.00 94.81 162 GLY A C 1
ATOM 1276 O O . GLY A 1 162 ? -8.435 -6.191 9.814 1.00 94.81 162 GLY A O 1
ATOM 1277 N N . SER A 1 163 ? -8.227 -4.704 8.149 1.00 92.19 163 SER A N 1
ATOM 1278 C CA . SER A 1 163 ? -9.637 -4.283 8.170 1.00 92.19 163 SER A CA 1
ATOM 1279 C C . SER A 1 163 ? -10.634 -5.373 7.759 1.00 92.19 163 SER A C 1
ATOM 1281 O O . SER A 1 163 ? -11.795 -5.297 8.151 1.00 92.19 163 SER A O 1
ATOM 1283 N N . TRP A 1 164 ? -10.197 -6.376 6.991 1.00 90.94 164 TRP A N 1
ATOM 1284 C CA . TRP A 1 164 ? -11.040 -7.493 6.541 1.00 90.94 164 TRP A CA 1
ATOM 1285 C C . TRP A 1 164 ? -10.805 -8.794 7.307 1.00 90.94 164 TRP A C 1
ATOM 1287 O O . TRP A 1 164 ? -11.565 -9.741 7.131 1.00 90.94 164 TRP A O 1
ATOM 1297 N N . ALA A 1 165 ? -9.761 -8.867 8.132 1.00 93.00 165 ALA A N 1
ATOM 1298 C CA . ALA A 1 165 ? -9.469 -10.056 8.915 1.00 93.00 165 ALA A CA 1
ATOM 1299 C C . ALA A 1 165 ? -10.542 -10.269 9.995 1.00 93.00 165 ALA A C 1
ATOM 1301 O O . ALA A 1 165 ? -10.785 -9.396 10.830 1.00 93.00 165 ALA A O 1
ATOM 1302 N N . GLU A 1 166 ? -11.156 -11.453 9.997 1.00 90.81 166 GLU A N 1
ATOM 1303 C CA . GLU A 1 166 ? -12.149 -11.851 11.004 1.00 90.81 166 GLU A CA 1
ATOM 1304 C C . GLU A 1 166 ? -11.484 -12.184 12.347 1.00 90.81 166 GLU A C 1
ATOM 1306 O O . GLU A 1 166 ? -11.998 -11.856 13.419 1.00 90.81 166 GLU A O 1
ATOM 1311 N N . ALA A 1 167 ? -10.311 -12.823 12.298 1.00 92.12 167 ALA A N 1
ATOM 1312 C CA . ALA A 1 167 ? -9.554 -13.196 13.481 1.00 92.12 167 ALA A CA 1
ATOM 1313 C C . ALA A 1 167 ? -8.791 -11.991 14.046 1.00 92.12 167 ALA A C 1
ATOM 1315 O O . ALA A 1 167 ? -7.967 -11.375 13.367 1.00 92.12 167 ALA A O 1
ATOM 1316 N N . ASN A 1 168 ? -9.004 -11.695 15.333 1.00 92.38 168 ASN A N 1
ATOM 1317 C CA . ASN A 1 168 ? -8.357 -10.558 15.992 1.00 92.38 168 ASN A CA 1
ATOM 1318 C C . ASN A 1 168 ? -6.819 -10.642 15.949 1.00 92.38 168 ASN A C 1
ATOM 1320 O O . ASN A 1 168 ? -6.160 -9.626 15.767 1.00 92.38 168 ASN A O 1
ATOM 1324 N N . GLU A 1 169 ? -6.230 -11.832 16.083 1.00 95.88 169 GLU A N 1
ATOM 1325 C CA . GLU A 1 169 ? -4.769 -11.998 16.032 1.00 95.88 169 GLU A CA 1
ATOM 1326 C C . GLU A 1 169 ? -4.191 -11.630 14.656 1.00 95.88 169 GLU A C 1
ATOM 1328 O O . GLU A 1 169 ? -3.255 -10.833 14.571 1.00 95.88 169 GLU A O 1
ATOM 1333 N N . GLU A 1 170 ? -4.800 -12.127 13.575 1.00 95.56 170 GLU A N 1
ATOM 1334 C CA . GLU A 1 170 ? -4.414 -11.783 12.202 1.00 95.56 170 GLU A CA 1
ATOM 1335 C C . GLU A 1 170 ? -4.603 -10.283 11.930 1.00 95.56 170 GLU A C 1
ATOM 1337 O O . GLU A 1 170 ? -3.718 -9.633 11.364 1.00 95.56 170 GLU A O 1
ATOM 1342 N N . LYS A 1 171 ? -5.724 -9.707 12.388 1.00 95.56 171 LYS A N 1
ATOM 1343 C CA . LYS A 1 171 ? -5.992 -8.264 12.317 1.00 95.56 171 LYS A CA 1
ATOM 1344 C C . LYS A 1 171 ? -4.859 -7.454 12.961 1.00 95.56 171 LYS A C 1
ATOM 1346 O O . LYS A 1 171 ? -4.319 -6.538 12.335 1.00 95.56 171 LYS A O 1
ATOM 1351 N N . GLN A 1 172 ? -4.447 -7.817 14.177 1.00 96.81 172 GLN A N 1
ATOM 1352 C CA . GLN A 1 172 ? -3.377 -7.124 14.902 1.00 96.81 172 GLN A CA 1
ATOM 1353 C C . GLN A 1 172 ? -2.007 -7.268 14.226 1.00 96.81 172 GLN A C 1
ATOM 1355 O O . GLN A 1 172 ? -1.269 -6.281 14.142 1.00 96.81 172 GLN A O 1
ATOM 1360 N N . GLU A 1 173 ? -1.658 -8.449 13.708 1.00 97.56 173 GLU A N 1
ATOM 1361 C CA . GLU A 1 173 ? -0.365 -8.648 13.037 1.00 97.56 173 GLU A CA 1
ATOM 1362 C C . GLU A 1 173 ? -0.292 -7.899 11.697 1.00 97.56 173 GLU A C 1
ATOM 1364 O O . GLU A 1 173 ? 0.733 -7.285 11.377 1.00 97.56 173 GLU A O 1
ATOM 1369 N N . ASN A 1 174 ? -1.398 -7.849 10.949 1.00 97.50 174 ASN A N 1
ATOM 1370 C CA . ASN A 1 174 ? -1.500 -7.034 9.740 1.00 97.50 174 ASN A CA 1
ATOM 1371 C C . ASN A 1 174 ? -1.284 -5.543 10.055 1.00 97.50 174 ASN A C 1
ATOM 1373 O O . ASN A 1 174 ? -0.444 -4.899 9.422 1.00 97.50 174 ASN A O 1
ATOM 1377 N N . TYR A 1 175 ? -1.934 -4.988 11.084 1.00 97.38 175 TYR A N 1
ATOM 1378 C CA . TYR A 1 175 ? -1.694 -3.589 11.464 1.00 97.38 175 TYR A CA 1
ATOM 1379 C C . TYR A 1 175 ? -0.291 -3.330 12.002 1.00 97.38 175 TYR A C 1
ATOM 1381 O O . TYR A 1 175 ? 0.287 -2.280 11.725 1.00 97.38 175 TYR A O 1
ATOM 1389 N N . LYS A 1 176 ? 0.296 -4.270 12.745 1.00 98.00 176 LYS A N 1
ATOM 1390 C CA . LYS A 1 176 ? 1.695 -4.177 13.178 1.00 98.00 176 LYS A CA 1
ATOM 1391 C C . LYS A 1 176 ? 2.647 -4.106 11.984 1.00 98.00 176 LYS A C 1
ATOM 1393 O O . LYS A 1 176 ? 3.578 -3.297 11.989 1.00 98.00 176 LYS A O 1
ATOM 1398 N N . THR A 1 177 ? 2.382 -4.896 10.949 1.00 98.06 177 THR A N 1
ATOM 1399 C CA . THR A 1 177 ? 3.155 -4.882 9.703 1.00 98.06 177 THR A CA 1
ATOM 1400 C C . THR A 1 177 ? 2.970 -3.565 8.947 1.00 98.06 177 THR A C 1
ATOM 1402 O O . THR A 1 177 ? 3.960 -2.954 8.535 1.00 98.06 177 THR A O 1
ATOM 1405 N N . ALA A 1 178 ? 1.734 -3.062 8.860 1.00 98.00 178 ALA A N 1
ATOM 1406 C CA . ALA A 1 178 ? 1.435 -1.765 8.256 1.00 98.00 178 ALA A CA 1
ATOM 1407 C C . ALA A 1 178 ? 2.164 -0.610 8.965 1.00 98.00 178 ALA A C 1
ATOM 1409 O O . ALA A 1 178 ? 2.822 0.204 8.318 1.00 98.00 178 ALA A O 1
ATOM 1410 N N . LEU A 1 179 ? 2.133 -0.580 10.303 1.00 98.12 179 LEU A N 1
ATOM 1411 C CA . LEU A 1 179 ? 2.828 0.428 11.111 1.00 98.12 179 LEU A CA 1
ATOM 1412 C C . LEU A 1 179 ? 4.331 0.454 10.846 1.00 98.12 179 LEU A C 1
ATOM 1414 O O . LEU A 1 179 ? 4.913 1.533 10.737 1.00 98.12 179 LEU A O 1
ATOM 1418 N N . LYS A 1 180 ? 4.961 -0.720 10.722 1.00 98.25 180 LYS A N 1
ATOM 1419 C CA . LYS A 1 180 ? 6.387 -0.815 10.393 1.00 98.25 180 LYS A CA 1
ATOM 1420 C C . LYS A 1 180 ? 6.677 -0.199 9.022 1.00 98.25 180 LYS A C 1
ATOM 1422 O O . LYS A 1 180 ? 7.637 0.558 8.897 1.00 98.25 180 LYS A O 1
ATOM 1427 N N . ALA A 1 181 ? 5.842 -0.484 8.025 1.00 98.00 181 ALA A N 1
ATOM 1428 C CA . ALA A 1 181 ? 5.993 0.065 6.682 1.00 98.00 181 ALA A CA 1
ATOM 1429 C C . ALA A 1 181 ? 5.823 1.597 6.668 1.00 98.00 181 ALA A C 1
ATOM 1431 O O . ALA A 1 181 ? 6.681 2.301 6.139 1.00 98.00 181 ALA A O 1
ATOM 1432 N N . PHE A 1 182 ? 4.805 2.142 7.344 1.00 98.00 182 PHE A N 1
ATOM 1433 C CA . PHE A 1 182 ? 4.644 3.596 7.469 1.00 98.00 182 PHE A CA 1
ATOM 1434 C C . PHE A 1 182 ? 5.796 4.246 8.239 1.00 98.00 182 PHE A C 1
ATOM 1436 O O . PHE A 1 182 ? 6.287 5.297 7.838 1.00 98.00 182 PHE A O 1
ATOM 1443 N N . GLN A 1 183 ? 6.300 3.615 9.303 1.00 97.81 183 GLN A N 1
ATOM 1444 C CA . GLN A 1 183 ? 7.450 4.141 10.040 1.00 97.81 183 GLN A CA 1
ATOM 1445 C C . GLN A 1 183 ? 8.720 4.192 9.176 1.00 97.81 183 GLN A C 1
ATOM 1447 O O . GLN A 1 183 ? 9.506 5.129 9.318 1.00 97.81 183 GLN A O 1
ATOM 1452 N N . ASN A 1 184 ? 8.904 3.240 8.254 1.00 96.88 184 ASN A N 1
ATOM 1453 C CA . ASN A 1 184 ? 9.984 3.301 7.268 1.00 96.88 184 ASN A CA 1
ATOM 1454 C C . ASN A 1 184 ? 9.864 4.554 6.381 1.00 96.88 184 ASN A C 1
ATOM 1456 O O . ASN A 1 184 ? 10.870 5.230 6.172 1.00 96.88 184 ASN A O 1
ATOM 1460 N N . VAL A 1 185 ? 8.647 4.904 5.937 1.00 97.25 185 VAL A N 1
ATOM 1461 C CA . VAL A 1 185 ? 8.371 6.142 5.176 1.00 97.25 185 VAL A CA 1
ATOM 1462 C C . VAL A 1 185 ? 8.765 7.383 5.975 1.00 97.25 185 VAL A C 1
ATOM 1464 O O . VAL A 1 185 ? 9.531 8.214 5.492 1.00 97.25 185 VAL A O 1
ATOM 1467 N N . LEU A 1 186 ? 8.326 7.470 7.232 1.00 96.31 186 LEU A N 1
ATOM 1468 C CA . LEU A 1 186 ? 8.599 8.622 8.101 1.00 96.31 186 LEU A CA 1
ATOM 1469 C C . LEU A 1 186 ? 10.089 8.808 8.420 1.00 96.31 186 LEU A C 1
ATOM 1471 O O . LEU A 1 186 ? 10.546 9.935 8.608 1.00 96.31 186 LEU A O 1
ATOM 1475 N N . ASN A 1 187 ? 10.856 7.718 8.468 1.00 96.44 187 ASN A N 1
ATOM 1476 C CA . ASN A 1 187 ? 12.288 7.764 8.758 1.00 96.44 187 ASN A CA 1
ATOM 1477 C C . ASN A 1 187 ? 13.136 8.216 7.555 1.00 96.44 187 ASN A C 1
ATOM 1479 O O . ASN A 1 187 ? 14.249 8.702 7.753 1.00 96.44 187 ASN A O 1
ATOM 1483 N N . ALA A 1 188 ? 12.642 8.073 6.321 1.00 93.50 188 ALA A N 1
ATOM 1484 C CA . ALA A 1 188 ? 13.438 8.268 5.106 1.00 93.50 188 ALA A CA 1
ATOM 1485 C C . ALA A 1 188 ? 13.561 9.730 4.625 1.00 93.50 188 ALA A C 1
ATOM 1487 O O . ALA A 1 188 ? 14.004 9.953 3.502 1.00 93.50 188 ALA A O 1
ATOM 1488 N N . GLN A 1 189 ? 13.187 10.724 5.445 1.00 87.62 189 GLN A N 1
ATOM 1489 C CA . GLN A 1 189 ? 13.216 12.157 5.086 1.00 87.62 189 GLN A CA 1
ATOM 1490 C C . GLN A 1 189 ? 12.571 12.440 3.712 1.00 87.62 189 GLN A C 1
ATOM 1492 O O . GLN A 1 189 ? 13.149 13.097 2.846 1.00 87.62 189 GLN A O 1
ATOM 1497 N N . THR A 1 190 ? 11.378 11.888 3.488 1.00 87.69 190 THR A N 1
ATOM 1498 C CA . THR A 1 190 ? 10.661 12.001 2.213 1.00 87.69 190 THR A CA 1
ATOM 1499 C C . THR A 1 190 ? 10.063 13.387 1.989 1.00 87.69 190 THR A C 1
ATOM 1501 O O . THR A 1 190 ? 10.028 14.223 2.887 1.00 87.69 190 THR A O 1
ATOM 1504 N N . LYS A 1 191 ? 9.520 13.597 0.782 1.00 87.75 191 LYS A N 1
ATOM 1505 C CA . LYS A 1 191 ? 8.632 14.728 0.480 1.00 87.75 191 LYS A CA 1
ATOM 1506 C C . LYS A 1 191 ? 7.481 14.807 1.490 1.00 87.75 191 LYS A C 1
ATOM 1508 O O . LYS A 1 191 ? 7.005 13.766 1.956 1.00 87.75 191 LYS A O 1
ATOM 1513 N N . ASP A 1 192 ? 7.023 16.029 1.747 1.00 91.12 192 ASP A N 1
ATOM 1514 C CA . ASP A 1 192 ? 5.996 16.325 2.749 1.00 91.12 192 ASP A CA 1
ATOM 1515 C C . ASP A 1 192 ? 4.692 15.558 2.499 1.00 91.12 192 ASP A C 1
ATOM 1517 O O . ASP A 1 192 ? 4.145 14.998 3.443 1.00 91.12 192 ASP A O 1
ATOM 1521 N N . ASP A 1 193 ? 4.262 15.413 1.241 1.00 92.38 193 ASP A N 1
ATOM 1522 C CA . ASP A 1 193 ? 3.017 14.706 0.905 1.00 92.38 193 ASP A CA 1
ATOM 1523 C C . ASP A 1 193 ? 3.039 13.230 1.347 1.00 92.38 193 ASP A C 1
ATOM 1525 O O . ASP A 1 193 ? 2.131 12.765 2.032 1.00 92.38 193 ASP A O 1
ATOM 1529 N N . LEU A 1 194 ? 4.114 12.493 1.025 1.00 94.31 194 LEU A N 1
ATOM 1530 C CA . LEU A 1 194 ? 4.263 11.080 1.416 1.00 94.31 194 LEU A CA 1
ATOM 1531 C C . LEU A 1 194 ? 4.364 10.924 2.932 1.00 94.31 194 LEU A C 1
ATOM 1533 O O . LEU A 1 194 ? 3.896 9.937 3.501 1.00 94.31 194 LEU A O 1
ATOM 1537 N N . ARG A 1 195 ? 5.006 11.896 3.582 1.00 95.81 195 ARG A N 1
ATOM 1538 C CA . ARG A 1 195 ? 5.155 11.912 5.030 1.00 95.81 195 ARG A CA 1
ATOM 1539 C C . ARG A 1 195 ? 3.806 12.138 5.703 1.00 95.81 195 ARG A C 1
ATOM 1541 O O . ARG A 1 195 ? 3.444 11.345 6.564 1.00 95.81 195 ARG A O 1
ATOM 1548 N N . GLN A 1 196 ? 3.062 13.165 5.297 1.00 96.00 196 GLN A N 1
ATOM 1549 C CA . GLN A 1 196 ? 1.726 13.460 5.816 1.00 96.00 196 GLN A CA 1
ATOM 1550 C C . GLN A 1 196 ? 0.789 12.265 5.617 1.00 96.00 196 GLN A C 1
ATOM 1552 O O . GLN A 1 196 ? 0.050 11.895 6.531 1.00 96.00 196 GLN A O 1
ATOM 1557 N N . GLU A 1 197 ? 0.871 11.622 4.450 1.00 96.69 197 GLU A N 1
ATOM 1558 C CA . GLU A 1 197 ? 0.119 10.410 4.151 1.00 96.69 197 GLU A CA 1
ATOM 1559 C C . GLU A 1 197 ? 0.457 9.254 5.095 1.00 96.69 197 GLU A C 1
ATOM 1561 O O . GLU A 1 197 ? -0.426 8.681 5.738 1.00 96.69 197 GLU A O 1
ATOM 1566 N N . ALA A 1 198 ? 1.744 8.945 5.250 1.00 97.31 198 ALA A N 1
ATOM 1567 C CA . ALA A 1 198 ? 2.189 7.921 6.185 1.00 97.31 198 ALA A CA 1
ATOM 1568 C C . ALA A 1 198 ? 1.813 8.251 7.640 1.00 97.31 198 ALA A C 1
ATOM 1570 O O . ALA A 1 198 ? 1.494 7.337 8.400 1.00 97.31 198 ALA A O 1
ATOM 1571 N N . GLU A 1 199 ? 1.830 9.527 8.043 1.00 97.25 199 GLU A N 1
ATOM 1572 C CA . GLU A 1 199 ? 1.460 9.957 9.395 1.00 97.25 199 GLU A CA 1
ATOM 1573 C C . GLU A 1 199 ? 0.002 9.614 9.705 1.00 97.25 199 GLU A C 1
ATOM 1575 O O . GLU A 1 199 ? -0.251 8.956 10.720 1.00 97.25 199 GLU A O 1
ATOM 1580 N N . TYR A 1 200 ? -0.948 9.972 8.832 1.00 97.50 200 TYR A N 1
ATOM 1581 C CA . TYR A 1 200 ? -2.351 9.675 9.117 1.00 97.50 200 TYR A CA 1
ATOM 1582 C C . TYR A 1 200 ? -2.694 8.195 9.010 1.00 97.50 200 TYR A C 1
ATOM 1584 O O . TYR A 1 200 ? -3.444 7.688 9.847 1.00 97.50 200 TYR A O 1
ATOM 1592 N N . LEU A 1 201 ? -2.111 7.472 8.052 1.00 98.00 201 LEU A N 1
ATOM 1593 C CA . LEU A 1 201 ? -2.332 6.030 7.932 1.00 98.00 201 LEU A CA 1
ATOM 1594 C C . LEU A 1 201 ? -1.758 5.273 9.133 1.00 98.00 201 LEU A C 1
ATOM 1596 O O . LEU A 1 201 ? -2.388 4.348 9.652 1.00 98.00 201 LEU A O 1
ATOM 1600 N N . ARG A 1 202 ? -0.600 5.709 9.646 1.00 98.19 202 ARG A N 1
ATOM 1601 C CA . ARG A 1 202 ? -0.038 5.185 10.895 1.00 98.19 202 ARG A CA 1
ATOM 1602 C C . ARG A 1 202 ? -0.997 5.419 12.061 1.00 98.19 202 ARG A C 1
ATOM 1604 O O . ARG A 1 202 ? -1.209 4.504 12.853 1.00 98.19 202 ARG A O 1
ATOM 1611 N N . THR A 1 203 ? -1.593 6.607 12.164 1.00 97.94 203 THR A N 1
ATOM 1612 C CA . THR A 1 203 ? -2.573 6.916 13.214 1.00 97.94 203 THR A CA 1
ATOM 1613 C C . THR A 1 203 ? -3.811 6.024 13.133 1.00 97.94 203 THR A C 1
ATOM 1615 O O . THR A 1 203 ? -4.245 5.519 14.168 1.00 97.94 203 THR A O 1
ATOM 1618 N N . VAL A 1 204 ? -4.335 5.759 11.932 1.00 97.69 204 VAL A N 1
ATOM 1619 C CA . VAL A 1 204 ? -5.442 4.806 11.726 1.00 97.69 204 VAL A CA 1
ATOM 1620 C C . VAL A 1 204 ? -5.085 3.433 12.303 1.00 97.69 204 VAL A C 1
ATOM 1622 O O . VAL A 1 204 ? -5.834 2.891 13.114 1.00 97.69 204 VAL A O 1
ATOM 1625 N N . CYS A 1 205 ? -3.904 2.902 11.973 1.00 97.88 205 CYS A N 1
ATOM 1626 C CA . CYS A 1 205 ? -3.454 1.628 12.532 1.00 97.88 205 CYS A CA 1
ATOM 1627 C C . CYS A 1 205 ? -3.292 1.670 14.061 1.00 97.88 205 CYS A C 1
ATOM 1629 O O . CYS A 1 205 ? -3.650 0.707 14.727 1.00 97.88 205 CYS A O 1
ATOM 1631 N N . GLN A 1 206 ? -2.774 2.756 14.642 1.00 98.06 206 GLN A N 1
ATOM 1632 C CA . GLN A 1 206 ? -2.632 2.870 16.103 1.00 98.06 206 GLN A CA 1
ATOM 1633 C C . GLN A 1 206 ? -3.987 2.854 16.819 1.00 98.06 206 GLN A C 1
ATOM 1635 O O . GLN A 1 206 ? -4.110 2.248 17.882 1.00 98.06 206 GLN A O 1
ATOM 1640 N N . VAL A 1 207 ? -5.007 3.495 16.246 1.00 97.44 207 VAL A N 1
ATOM 1641 C CA . VAL A 1 207 ? -6.365 3.501 16.809 1.00 97.44 207 VAL A CA 1
ATOM 1642 C C . VAL A 1 207 ? -6.988 2.109 16.750 1.00 97.44 207 VAL A C 1
ATOM 1644 O O . VAL A 1 207 ? -7.464 1.625 17.773 1.00 97.44 207 VAL A O 1
ATOM 1647 N N . GLU A 1 208 ? -6.895 1.420 15.610 1.00 96.25 208 GLU A N 1
ATOM 1648 C CA . GLU A 1 208 ? -7.412 0.050 15.455 1.00 96.25 208 GLU A CA 1
ATOM 1649 C C . GLU A 1 208 ? -6.734 -0.974 16.376 1.00 96.25 208 GLU A C 1
ATOM 1651 O O . GLU A 1 208 ? -7.303 -2.011 16.725 1.00 96.25 208 GLU A O 1
ATOM 1656 N N . ARG A 1 209 ? -5.500 -0.690 16.792 1.00 97.06 209 ARG A N 1
ATOM 1657 C CA . ARG A 1 209 ? -4.764 -1.502 17.766 1.00 97.06 209 ARG A CA 1
ATOM 1658 C C . ARG A 1 209 ? -5.022 -1.096 19.221 1.00 97.06 209 ARG A C 1
ATOM 1660 O O . ARG A 1 209 ? -4.478 -1.720 20.127 1.00 97.06 209 ARG A O 1
ATOM 1667 N 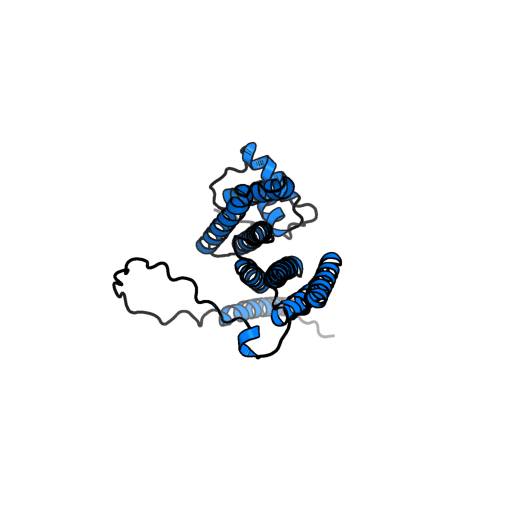N . GLY A 1 210 ? -5.821 -0.054 19.461 1.00 96.81 210 GLY A N 1
ATOM 1668 C CA . GLY A 1 210 ? -6.067 0.499 20.797 1.00 96.81 210 GLY A CA 1
ATOM 1669 C C . GLY A 1 210 ? -4.858 1.218 21.410 1.00 96.81 210 GLY A C 1
ATOM 1670 O O . GLY A 1 210 ? -4.847 1.489 22.609 1.00 96.81 210 GLY A O 1
ATOM 1671 N N . GLU A 1 211 ? -3.838 1.532 20.608 1.00 97.69 211 GLU A N 1
ATOM 1672 C CA . GLU A 1 211 ? -2.609 2.219 21.030 1.00 97.69 211 GLU A CA 1
ATOM 1673 C C . GLU A 1 211 ? -2.785 3.747 21.068 1.00 97.69 211 GLU A C 1
ATOM 1675 O O . GLU A 1 211 ? -2.022 4.451 21.730 1.00 97.69 211 GLU A O 1
ATOM 1680 N N . ALA A 1 212 ? -3.798 4.271 20.371 1.00 97.50 212 ALA A N 1
ATOM 1681 C CA . ALA A 1 212 ? -4.121 5.691 20.314 1.00 97.50 212 ALA A CA 1
ATOM 1682 C C . ALA A 1 212 ? -5.608 5.944 20.592 1.00 97.50 212 ALA A C 1
ATOM 1684 O O . ALA A 1 212 ? -6.481 5.203 20.150 1.00 97.50 212 ALA A O 1
ATOM 1685 N N . ASN A 1 213 ? -5.905 7.031 21.310 1.00 97.44 213 ASN A N 1
ATOM 1686 C CA . ASN A 1 213 ? -7.278 7.428 21.613 1.00 97.44 213 ASN A CA 1
ATOM 1687 C C . ASN A 1 213 ? -7.794 8.428 20.557 1.00 97.44 213 ASN A C 1
ATOM 1689 O O . ASN A 1 213 ? -7.296 9.563 20.526 1.00 97.44 213 ASN A O 1
ATOM 1693 N N . PRO A 1 214 ? -8.825 8.074 19.760 1.00 96.38 214 PRO A N 1
ATOM 1694 C CA . PRO A 1 214 ? -9.345 8.919 18.679 1.00 96.38 214 PRO A CA 1
ATOM 1695 C C . PRO A 1 214 ? -9.952 10.244 19.160 1.00 96.38 214 PRO A C 1
ATOM 1697 O O . PRO A 1 214 ? -10.112 11.180 18.380 1.00 96.38 214 PRO A O 1
ATOM 1700 N N . LYS A 1 215 ? -10.264 10.369 20.457 1.00 95.25 215 LYS A N 1
ATOM 1701 C CA . LYS A 1 215 ? -10.807 11.604 21.047 1.00 95.25 215 LYS A CA 1
ATOM 1702 C C . LYS A 1 215 ? -9.741 12.665 21.317 1.00 95.25 215 LYS A C 1
ATOM 1704 O O . LYS A 1 215 ? -10.089 13.810 21.597 1.00 95.25 215 LYS A O 1
ATOM 1709 N N . THR A 1 216 ? -8.459 12.303 21.285 1.00 97.00 216 THR A N 1
ATOM 1710 C CA . THR A 1 216 ? -7.379 13.267 21.529 1.00 97.00 216 THR A CA 1
ATOM 1711 C C . THR A 1 216 ? -7.162 14.149 20.295 1.00 97.00 216 THR A C 1
ATOM 1713 O O . THR A 1 216 ? -7.161 13.626 19.181 1.00 97.00 216 THR A O 1
ATOM 1716 N N . PRO A 1 217 ? -6.944 15.471 20.448 1.00 95.62 217 PRO A N 1
ATOM 1717 C CA . PRO A 1 217 ? -6.768 16.366 19.301 1.00 95.62 217 PRO A CA 1
ATOM 1718 C C . PRO A 1 217 ? -5.652 15.933 18.338 1.00 95.62 217 PRO A C 1
ATOM 1720 O O . PRO A 1 217 ? -5.846 15.974 17.129 1.00 95.62 217 PRO A O 1
ATOM 1723 N N . ALA A 1 218 ? -4.530 15.434 18.871 1.00 96.00 218 ALA A N 1
ATOM 1724 C CA . ALA A 1 218 ? -3.380 14.983 18.081 1.00 96.00 218 ALA A CA 1
ATOM 1725 C C . ALA A 1 218 ? -3.658 13.740 17.212 1.00 96.00 218 ALA A C 1
ATOM 1727 O O . ALA A 1 218 ? -2.956 13.510 16.235 1.00 96.00 218 ALA A O 1
ATOM 1728 N N . VAL A 1 219 ? -4.657 12.930 17.573 1.00 97.56 219 VAL A N 1
ATOM 1729 C CA . VAL A 1 219 ? -5.078 11.740 16.811 1.00 97.56 219 VAL A CA 1
ATOM 1730 C C . VAL A 1 219 ? -6.235 12.087 15.878 1.00 97.56 219 VAL A C 1
ATOM 1732 O O . VAL A 1 219 ? -6.326 11.559 14.772 1.00 97.56 219 VAL A O 1
ATOM 1735 N N . ARG A 1 220 ? -7.107 13.005 16.305 1.00 97.06 220 ARG A N 1
ATOM 1736 C CA . ARG A 1 220 ? -8.305 13.394 15.566 1.00 97.06 220 ARG A CA 1
ATOM 1737 C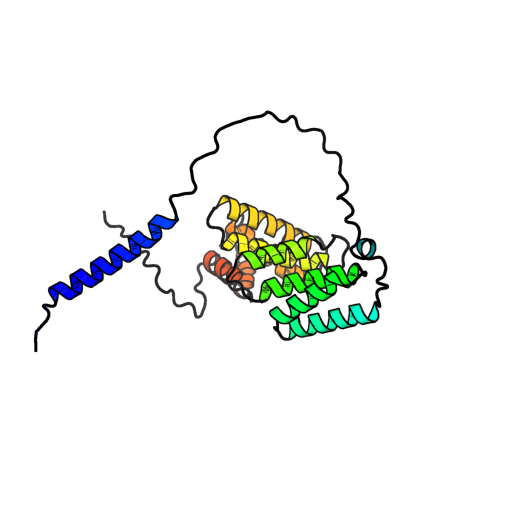 C . ARG A 1 220 ? -7.991 14.036 14.214 1.00 97.06 220 ARG A C 1
ATOM 1739 O O . ARG A 1 220 ? -8.604 13.645 13.230 1.00 97.06 220 ARG A O 1
ATOM 1746 N N . GLU A 1 221 ? -7.057 14.985 14.154 1.00 96.62 221 GLU A N 1
ATOM 1747 C CA . GLU A 1 221 ? -6.701 15.660 12.894 1.00 96.62 221 GLU A CA 1
ATOM 1748 C C . GLU A 1 221 ? -6.203 14.669 11.818 1.00 96.62 221 GLU A C 1
ATOM 1750 O O . GLU A 1 221 ? -6.752 14.674 10.712 1.00 96.62 221 GLU A O 1
ATOM 1755 N N . PRO A 1 222 ? -5.270 13.742 12.117 1.00 97.75 222 PRO A N 1
ATOM 1756 C CA . PRO A 1 222 ? -4.920 12.679 11.179 1.00 97.75 222 PRO A CA 1
ATOM 1757 C C . PRO A 1 222 ? -6.109 11.805 10.753 1.00 97.75 222 PRO A C 1
ATOM 1759 O O . PRO A 1 222 ? -6.261 11.513 9.569 1.00 97.75 222 PRO A O 1
ATOM 1762 N N . LEU A 1 223 ? -7.002 11.428 11.673 1.00 97.25 223 LEU A N 1
ATOM 1763 C CA . LEU A 1 223 ? -8.202 10.662 11.310 1.00 97.25 223 LEU A CA 1
ATOM 1764 C C . LEU A 1 223 ? -9.142 11.445 10.380 1.00 97.25 223 LEU A C 1
ATOM 1766 O O . LEU A 1 223 ? -9.734 10.862 9.477 1.00 97.25 223 LEU A O 1
ATOM 1770 N N . GLU A 1 224 ? -9.268 12.762 10.550 1.00 96.75 224 GLU A N 1
ATOM 1771 C CA . GLU A 1 224 ? -10.059 13.616 9.653 1.00 96.75 224 GLU A CA 1
ATOM 1772 C C . GLU A 1 224 ? -9.435 13.722 8.249 1.00 96.75 224 GLU A C 1
ATOM 1774 O O . GLU A 1 224 ? -10.163 13.893 7.266 1.00 96.75 224 GLU A O 1
ATOM 1779 N N . MET A 1 225 ? -8.109 13.582 8.128 1.00 96.69 225 MET A N 1
ATOM 1780 C CA . MET A 1 225 ? -7.436 13.417 6.834 1.00 96.69 225 MET A CA 1
ATOM 1781 C C . MET A 1 225 ? -7.721 12.038 6.229 1.00 96.69 225 MET A C 1
ATOM 1783 O O . MET A 1 225 ? -8.129 11.962 5.072 1.00 96.69 225 MET A O 1
ATOM 1787 N N . ALA A 1 226 ? -7.614 10.968 7.021 1.00 96.44 226 ALA A N 1
ATOM 1788 C CA . ALA A 1 226 ? -7.932 9.604 6.589 1.00 96.44 226 ALA A CA 1
ATOM 1789 C C . ALA A 1 226 ? -9.404 9.444 6.154 1.00 96.44 226 ALA A C 1
ATOM 1791 O O . ALA A 1 226 ? -9.715 8.719 5.213 1.00 96.44 226 ALA A O 1
ATOM 1792 N N . PHE A 1 227 ? -10.330 10.177 6.776 1.00 96.19 227 PHE A N 1
ATOM 1793 C CA . PHE A 1 227 ? -11.742 10.212 6.381 1.00 96.19 227 PHE A CA 1
ATOM 1794 C C . PHE A 1 227 ? -11.966 10.783 4.965 1.00 96.19 227 PHE A C 1
ATOM 1796 O O . PHE A 1 227 ? -13.003 10.535 4.346 1.00 96.19 227 PHE A O 1
ATOM 1803 N N . LYS A 1 228 ? -10.994 11.531 4.431 1.00 95.69 228 LYS A N 1
ATOM 1804 C CA . LYS A 1 228 ? -11.002 12.085 3.068 1.00 95.69 228 LYS A CA 1
ATOM 1805 C C . LYS A 1 228 ? -10.183 11.250 2.076 1.00 95.69 228 LYS A C 1
ATOM 1807 O O . LYS A 1 228 ? -10.054 11.671 0.929 1.00 95.69 228 LYS A O 1
ATOM 1812 N N . ASP A 1 229 ? -9.637 10.107 2.496 1.00 95.38 229 ASP A N 1
ATOM 1813 C CA . ASP A 1 229 ? -8.828 9.228 1.646 1.00 95.38 229 ASP A CA 1
ATOM 1814 C C . ASP A 1 229 ? -9.635 8.705 0.445 1.00 95.38 229 ASP A C 1
ATOM 1816 O O . ASP A 1 229 ? -10.854 8.535 0.509 1.00 95.38 229 ASP A O 1
ATOM 1820 N N . GLU A 1 230 ? -8.970 8.438 -0.675 1.00 92.00 230 GLU A N 1
ATOM 1821 C CA . GLU A 1 230 ? -9.627 7.841 -1.842 1.00 92.00 230 GLU A CA 1
ATOM 1822 C C . GLU A 1 230 ? -10.005 6.372 -1.603 1.00 92.00 230 GLU A C 1
ATOM 1824 O O . GLU A 1 230 ? -10.983 5.873 -2.169 1.00 92.00 230 GLU A O 1
ATOM 1829 N N . ASP A 1 231 ? -9.247 5.673 -0.757 1.00 90.69 231 ASP A N 1
ATOM 1830 C CA . ASP A 1 231 ? -9.488 4.290 -0.383 1.00 90.69 231 ASP A CA 1
ATOM 1831 C C . ASP A 1 231 ? -10.666 4.202 0.591 1.00 90.69 231 ASP A C 1
ATOM 1833 O O . ASP A 1 231 ? -10.659 4.710 1.716 1.00 90.69 231 ASP A O 1
ATOM 1837 N N . THR A 1 232 ? -11.719 3.527 0.142 1.00 89.94 232 THR A N 1
ATOM 1838 C CA . THR A 1 232 ? -12.944 3.372 0.923 1.00 89.94 232 THR A CA 1
ATOM 1839 C C . THR A 1 232 ? -12.690 2.624 2.232 1.00 89.94 232 THR A C 1
ATOM 1841 O O . THR A 1 232 ? -13.271 3.016 3.239 1.00 89.94 232 THR A O 1
ATOM 1844 N N . ALA A 1 233 ? -11.800 1.626 2.268 1.00 89.44 233 ALA A N 1
ATOM 1845 C CA . ALA A 1 233 ? -11.499 0.883 3.494 1.00 89.44 233 ALA A CA 1
ATOM 1846 C C . ALA A 1 233 ? -10.874 1.790 4.566 1.00 89.44 233 ALA A C 1
ATOM 1848 O O . ALA A 1 233 ? -11.273 1.740 5.726 1.00 89.44 233 ALA A O 1
ATOM 1849 N N . ILE A 1 234 ? -9.962 2.682 4.172 1.00 94.25 234 ILE A N 1
ATOM 1850 C CA . ILE A 1 234 ? -9.357 3.658 5.091 1.00 94.25 234 ILE A CA 1
ATOM 1851 C C . ILE A 1 234 ? -10.412 4.646 5.599 1.00 94.25 234 ILE A C 1
ATOM 1853 O O . ILE A 1 234 ? -10.487 4.897 6.804 1.00 94.25 234 ILE A O 1
ATOM 1857 N N . ARG A 1 235 ? -11.286 5.143 4.712 1.00 94.38 235 ARG A N 1
ATOM 1858 C CA . ARG A 1 235 ? -12.396 6.026 5.107 1.00 94.38 235 ARG A CA 1
ATOM 1859 C C . ARG A 1 235 ? -13.345 5.374 6.102 1.00 94.38 235 ARG A C 1
ATOM 1861 O O . ARG A 1 235 ? -13.773 6.042 7.037 1.00 94.38 235 ARG A O 1
ATOM 1868 N N . PHE A 1 236 ? -13.673 4.097 5.911 1.00 91.94 236 PHE A N 1
ATOM 1869 C CA . PHE A 1 236 ? -14.517 3.331 6.829 1.00 91.94 236 PHE A CA 1
ATOM 1870 C C . PHE A 1 236 ? -13.934 3.275 8.230 1.00 91.94 236 PHE A C 1
ATOM 1872 O O . PHE A 1 236 ? -14.616 3.628 9.189 1.00 91.94 236 PHE A O 1
ATOM 1879 N N . VAL A 1 237 ? -12.665 2.883 8.331 1.00 93.50 237 VAL A N 1
ATOM 1880 C CA . VAL A 1 237 ? -11.972 2.777 9.616 1.00 93.50 237 VAL A CA 1
ATOM 1881 C C . VAL A 1 237 ? -11.896 4.146 10.301 1.00 93.50 237 VAL A C 1
ATOM 1883 O O . VAL A 1 237 ? -12.195 4.277 11.485 1.00 93.50 237 VAL A O 1
ATOM 1886 N N . ALA A 1 238 ? -11.568 5.200 9.550 1.00 95.81 238 ALA A N 1
ATOM 1887 C CA . ALA A 1 238 ? -11.528 6.557 10.086 1.00 95.81 238 ALA A CA 1
ATOM 1888 C C . ALA A 1 238 ? -12.910 7.052 10.551 1.00 95.81 238 ALA A C 1
ATOM 1890 O O . ALA A 1 238 ? -13.015 7.698 11.593 1.00 95.81 238 ALA A O 1
ATOM 1891 N N . ALA A 1 239 ? -13.970 6.749 9.798 1.00 95.56 239 ALA A N 1
ATOM 1892 C CA . ALA A 1 239 ? -15.340 7.121 10.138 1.00 95.56 239 ALA A CA 1
ATOM 1893 C C . ALA A 1 239 ? -15.805 6.455 11.438 1.00 95.56 239 ALA A C 1
ATOM 1895 O O . ALA A 1 239 ? -16.352 7.141 12.303 1.00 95.56 239 ALA A O 1
ATOM 1896 N N . ASP A 1 240 ? -15.538 5.156 11.592 1.00 94.12 240 ASP A N 1
ATOM 1897 C CA . ASP A 1 240 ? -15.855 4.399 12.806 1.00 94.12 240 ASP A CA 1
ATOM 1898 C C . ASP A 1 240 ? -15.109 4.971 14.021 1.00 94.12 240 ASP A C 1
ATOM 1900 O O . ASP A 1 240 ? -15.728 5.369 15.012 1.00 94.12 240 ASP A O 1
ATOM 1904 N N . ALA A 1 241 ? -13.793 5.178 13.893 1.00 94.88 241 ALA A N 1
ATOM 1905 C CA . ALA A 1 241 ? -12.962 5.784 14.933 1.00 94.88 241 ALA A CA 1
ATOM 1906 C C . ALA A 1 241 ? -13.436 7.188 15.360 1.00 94.88 241 ALA A C 1
ATOM 1908 O O . ALA A 1 241 ? -13.346 7.555 16.537 1.00 94.88 241 ALA A O 1
ATOM 1909 N N . LEU A 1 242 ? -13.940 7.986 14.414 1.00 95.88 242 LEU A N 1
ATOM 1910 C CA . LEU A 1 242 ? -14.465 9.333 14.659 1.00 95.88 242 LEU A CA 1
ATOM 1911 C C . LEU A 1 242 ? -15.939 9.351 15.091 1.00 95.88 242 LEU A C 1
ATOM 1913 O O . LEU A 1 242 ? -16.444 10.426 15.434 1.00 95.88 242 LEU A O 1
ATOM 1917 N N . ASN A 1 243 ? -16.624 8.202 15.090 1.00 95.06 243 ASN A N 1
ATOM 1918 C CA . ASN A 1 243 ? -18.072 8.087 15.264 1.00 95.06 243 ASN A CA 1
ATOM 1919 C C . ASN A 1 243 ? -18.848 8.997 14.284 1.00 95.06 243 ASN A C 1
ATOM 1921 O O . ASN A 1 243 ? -19.749 9.748 14.671 1.00 95.06 243 ASN A O 1
ATOM 1925 N N . MET A 1 244 ? -18.444 8.979 13.011 1.00 94.38 244 MET A N 1
ATOM 1926 C CA . MET A 1 244 ? -19.034 9.751 11.916 1.00 94.38 244 MET A CA 1
ATOM 1927 C C . MET A 1 244 ? -19.713 8.828 10.900 1.00 94.38 244 MET A C 1
ATOM 1929 O O . MET A 1 244 ? -19.237 7.736 10.612 1.00 94.38 244 MET A O 1
ATOM 1933 N N . GLN A 1 245 ? -20.814 9.286 10.301 1.00 90.56 245 GLN A N 1
ATOM 1934 C CA . GLN A 1 245 ? -21.448 8.578 9.185 1.00 90.56 245 GLN A CA 1
ATOM 1935 C C . GLN A 1 245 ? -20.798 8.971 7.854 1.00 90.56 245 GLN A C 1
ATOM 1937 O O . GLN A 1 245 ? -20.596 10.156 7.579 1.00 90.56 245 GLN A O 1
ATOM 1942 N N . LEU A 1 246 ? -20.514 7.983 7.001 1.00 87.31 246 LEU A N 1
ATOM 1943 C CA . LEU A 1 246 ? -20.012 8.229 5.649 1.00 87.31 246 LEU A CA 1
ATOM 1944 C C . LEU A 1 246 ? -21.129 8.773 4.736 1.00 87.31 246 LEU A C 1
ATOM 1946 O O . LEU A 1 246 ? -22.196 8.157 4.636 1.00 87.31 246 LEU A O 1
ATOM 1950 N N . PRO A 1 247 ? -20.908 9.895 4.022 1.00 81.06 247 PRO A N 1
ATOM 1951 C CA . PRO A 1 247 ? -21.881 10.426 3.073 1.00 81.06 247 PRO A CA 1
ATOM 1952 C C . PRO A 1 247 ? -22.210 9.403 1.980 1.00 81.06 247 PRO A C 1
ATOM 1954 O O . PRO A 1 247 ? -21.317 8.831 1.362 1.00 81.06 247 PRO A O 1
ATOM 1957 N N . GLY A 1 248 ? -23.499 9.189 1.711 1.00 77.50 248 GLY A N 1
ATOM 1958 C CA . GLY A 1 248 ? -23.952 8.281 0.650 1.00 77.50 248 GLY A CA 1
ATOM 1959 C C . GLY A 1 248 ? -24.033 6.809 1.055 1.00 77.50 248 GLY A C 1
ATOM 1960 O O . GLY A 1 248 ? -24.594 6.010 0.304 1.00 77.50 248 GLY A O 1
ATOM 1961 N N . MET A 1 249 ? -23.587 6.448 2.258 1.00 68.62 249 MET A N 1
ATOM 1962 C CA . MET A 1 249 ? -23.910 5.149 2.826 1.00 68.62 249 MET A CA 1
ATOM 1963 C C . MET A 1 249 ? -25.287 5.197 3.462 1.00 68.62 249 MET A C 1
ATOM 1965 O O . MET A 1 249 ? -25.481 5.717 4.559 1.00 68.62 249 MET A O 1
ATOM 1969 N N . ARG A 1 250 ? -26.271 4.612 2.777 1.00 59.44 250 ARG A N 1
ATOM 1970 C CA . ARG A 1 250 ? -27.438 4.116 3.501 1.00 59.44 250 ARG A CA 1
ATOM 1971 C C . ARG A 1 250 ? -26.930 2.972 4.360 1.00 59.44 250 ARG A C 1
ATOM 1973 O O . ARG A 1 250 ? -26.449 1.983 3.816 1.00 59.44 250 ARG A O 1
ATOM 1980 N N . ILE A 1 251 ? -27.030 3.120 5.676 1.00 54.19 251 ILE A N 1
ATOM 1981 C CA . ILE A 1 251 ? -26.964 1.987 6.593 1.00 54.19 251 ILE A CA 1
ATOM 1982 C C . ILE A 1 251 ? -28.108 1.066 6.157 1.00 54.19 251 ILE A C 1
ATOM 1984 O O . ILE A 1 251 ? -29.271 1.308 6.480 1.00 54.19 251 ILE A O 1
ATOM 1988 N N . VAL A 1 252 ? -27.814 0.080 5.309 1.00 52.06 252 VAL A N 1
ATOM 1989 C CA . VAL A 1 252 ? -28.755 -0.996 5.011 1.00 52.06 252 VAL A CA 1
ATOM 1990 C C . VAL A 1 252 ? -28.751 -1.815 6.288 1.00 52.06 252 VAL A C 1
ATOM 1992 O O . VAL A 1 252 ? -27.790 -2.528 6.547 1.00 52.06 252 VAL A O 1
ATOM 1995 N N . GLY A 1 253 ? -29.730 -1.532 7.148 1.00 42.47 253 GLY A N 1
ATOM 1996 C CA . GLY A 1 253 ? -29.732 -1.880 8.562 1.00 42.47 253 GLY A CA 1
ATOM 1997 C C . GLY A 1 253 ? -29.143 -3.252 8.853 1.00 42.47 253 GLY A C 1
ATOM 1998 O O . GLY A 1 253 ? -29.779 -4.268 8.587 1.00 42.47 253 GLY A O 1
ATOM 1999 N N . ALA A 1 254 ? -27.976 -3.271 9.498 1.00 45.59 254 ALA A N 1
ATOM 2000 C CA . ALA A 1 254 ? -27.769 -4.274 10.520 1.00 45.59 254 ALA A CA 1
ATOM 2001 C C . ALA A 1 254 ? -28.806 -3.941 11.593 1.00 45.59 254 ALA A C 1
ATOM 2003 O O . ALA A 1 254 ? -28.681 -2.960 12.325 1.00 45.59 254 ALA A O 1
ATOM 2004 N N . VAL A 1 255 ? -29.894 -4.704 11.588 1.00 45.41 255 VAL A N 1
ATOM 2005 C CA . VAL A 1 255 ? -30.839 -4.802 12.692 1.00 45.41 255 VAL A CA 1
ATOM 2006 C C . VAL A 1 255 ? -30.049 -5.373 13.868 1.00 45.41 255 VAL A C 1
ATOM 2008 O O . VAL A 1 255 ? -30.119 -6.553 14.175 1.00 45.41 255 VAL A O 1
ATOM 2011 N N . THR A 1 256 ? -29.236 -4.542 14.511 1.00 45.66 256 THR A N 1
ATOM 2012 C CA . THR A 1 256 ? -28.776 -4.772 15.877 1.00 45.66 256 THR A CA 1
ATOM 2013 C C . THR A 1 256 ? -29.801 -4.150 16.813 1.00 45.66 256 THR A C 1
ATOM 2015 O O . THR A 1 256 ? -29.467 -3.360 17.690 1.00 45.66 256 THR A O 1
ATOM 2018 N N . ASP A 1 257 ? -31.065 -4.537 16.629 1.00 41.25 257 ASP A N 1
ATOM 2019 C CA . ASP A 1 257 ? -31.976 -4.686 17.754 1.00 41.25 257 ASP A CA 1
ATOM 2020 C C . ASP A 1 257 ? -31.525 -5.946 18.509 1.00 41.25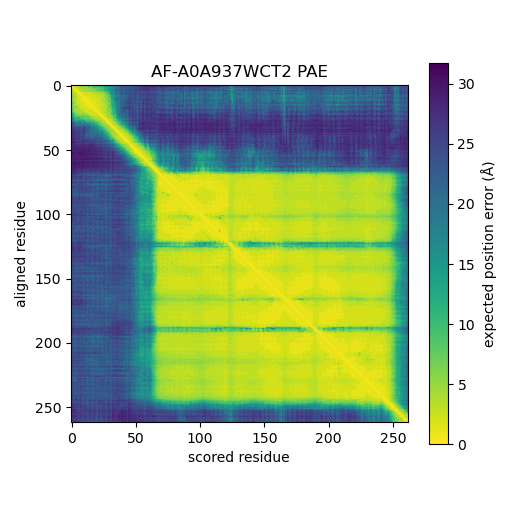 257 ASP A C 1
ATOM 2022 O O . ASP A 1 257 ? -32.145 -7.005 18.456 1.00 41.25 257 ASP A O 1
ATOM 2026 N N . CYS A 1 258 ? -30.410 -5.828 19.230 1.00 43.41 258 CYS A N 1
ATOM 2027 C CA . CYS A 1 258 ? -30.332 -6.461 20.536 1.00 43.41 258 CYS A CA 1
ATOM 2028 C C . CYS A 1 258 ? -31.290 -5.622 21.400 1.00 43.41 258 CYS A C 1
ATOM 2030 O O . CYS A 1 258 ? -30.902 -4.592 21.935 1.00 43.41 258 CYS A O 1
ATOM 2032 N N . LEU A 1 259 ? -32.604 -5.870 21.400 1.00 41.81 259 LEU A N 1
ATOM 2033 C CA . LEU A 1 259 ? -33.219 -6.888 22.253 1.00 41.81 259 LEU A CA 1
ATOM 2034 C C . LEU A 1 259 ? -32.490 -7.015 23.600 1.00 41.81 259 LEU A C 1
ATOM 2036 O O . LEU A 1 259 ? -32.143 -8.100 24.049 1.00 41.81 259 LEU A O 1
ATOM 2040 N N . THR A 1 260 ? -32.314 -5.888 24.288 1.00 46.12 260 THR A N 1
ATOM 2041 C CA . THR A 1 260 ? -32.494 -5.831 25.741 1.00 46.12 260 THR A CA 1
ATOM 2042 C C . THR A 1 260 ? -33.963 -6.144 26.048 1.00 46.12 260 THR A C 1
ATOM 2044 O O . THR A 1 260 ? -34.782 -5.256 26.273 1.00 46.12 260 THR A O 1
ATOM 2047 N N . ILE A 1 261 ? -34.321 -7.428 26.009 1.00 46.22 261 ILE A N 1
ATOM 2048 C CA . ILE A 1 261 ? -35.491 -7.945 26.718 1.00 46.22 261 ILE A CA 1
ATOM 2049 C C . ILE A 1 261 ? -34.962 -8.784 27.878 1.00 46.22 261 ILE A C 1
ATOM 2051 O O . ILE A 1 261 ? -34.408 -9.855 27.642 1.00 46.22 261 ILE A O 1
ATOM 2055 N N . GLY A 1 262 ? -35.203 -8.308 29.101 1.00 47.66 262 GLY A N 1
ATOM 2056 C CA . GLY A 1 262 ? -35.136 -9.100 30.334 1.00 47.66 262 GLY A CA 1
ATOM 2057 C C . GLY A 1 262 ? -33.893 -8.878 31.167 1.00 47.66 262 GLY A C 1
ATOM 2058 O O . GLY A 1 262 ? -32.945 -9.669 30.998 1.00 47.66 262 GLY A O 1
#

Solvent-accessible surface area (backbone atoms only — not comparable to full-atom values): 15259 Å² total; per-residue (Å²): 137,85,82,75,61,69,71,59,58,57,54,51,55,53,51,51,54,52,54,56,56,57,62,60,58,73,76,69,79,85,82,85,85,89,86,82,89,80,94,74,90,75,83,82,73,81,86,70,86,72,74,76,81,80,72,77,54,72,62,74,77,69,78,76,73,83,67,54,67,68,58,52,52,49,55,49,52,52,22,52,50,28,44,74,70,66,37,21,68,60,14,29,56,42,21,51,53,46,49,78,65,51,78,48,66,71,59,37,41,50,26,29,44,51,30,19,52,18,35,67,65,56,61,78,93,44,71,66,40,47,52,53,17,43,60,36,34,70,66,45,49,90,86,45,90,56,28,54,63,31,26,46,53,43,15,51,45,26,39,49,52,20,76,68,41,86,50,67,67,60,17,50,53,26,26,55,52,13,41,53,25,19,49,53,35,62,70,64,75,57,60,65,68,65,35,56,50,30,52,20,55,36,48,53,40,31,39,80,68,68,75,42,62,53,87,40,72,88,45,33,56,34,32,60,51,31,46,68,45,90,52,62,68,52,18,50,56,25,22,60,64,66,75,48,84,62,87,89,62,73,79,76,70,80,78,75,74,73,73,86,72,132

pLDDT: mean 81.06, std 21.65, range [33.94, 98.25]

Radius of gyration: 25.23 Å; Cα contacts (8 Å, |Δi|>4): 259; chains: 1; bounding box: 85×52×56 Å

Nearest PDB structures (foldseek):
  9hmf-assembly1_K  TM=4.358E-01  e=1.238E-02  Campylobacter jejuni
  8bpo-assembly1_t2  TM=6.641E-01  e=8.337E-01  Homo sapiens
  5tud-assembly2_D  TM=2.825E-01  e=5.581E+00  Homo sapiens

=== Feature glossary ===
Reading guide. The protein is described through the following features:

Foldseek 3Di. A 3Di character summarizes, for each residue, the relative orientation of the Cα frame of its nearest spatial neighbor. Because it encodes fold topology rather than chemistry, 3Di alignments detect remote structural similarity that sequence alignment misses.

Contact-map, Ramachandran, and PAE plots. Plot images: a contact map (which residues are close in 3D, as an N×N binary image), a Ramachandran scatter (backbone torsion angles, revealing secondary-structure composition at a glance), and — for AlphaFold structures — a PAE heatmap (pairwise prediction confidence).

Radius of gyration, Cα contacts, bounding box. Radius of gyration (Rg) is the root-mean-square distance of Cα atoms from their centroid — a single number for overall size and compactness. A globular domain of N residues has Rg ≈ 2.2·N^0.38 Å; an extended or disordered chain has a much larger Rg. The Cα contact count is the number of residue pairs whose Cα atoms are within 8 Å and are more than four positions apart in sequence — a standard proxy for tertiary packing density. The bounding box is the smallest axis-aligned box enclosing all Cα atoms.

Secondary structure (8-state, DSSP). Eight-state secondary structure (DSSP): H is the canonical α-helix, G the tighter 3₁₀-helix, I the wider π-helix; E/B are β-structure, T and S are turns and bends, and '-' is everything else. DSSP derives these from the pattern of main-chain N–H···O=C hydrogen bonds, not from the sequence.

B-factor. B-factor (Debye–Waller factor) reflects atomic displacement in the crystal lattice. It is an experimental observable (units Å²), not a prediction; low values mean the atom is pinned down, high values mean it moves or is heterogeneous across the crystal.

pLDDT. pLDDT is the predicted lDDT-Cα score: AlphaFold's confidence that the local environment of each residue (all inter-atomic distances within 15 Å) is correctly placed. It is a per-residue number between 0 and 100, with higher meaning more reliable.

Nearest PDB structures. Nearest PDB neighbors are the top structural matches found by Foldseek when searching this structure against the entire Protein Data Bank. Each hit reports a TM-score (0 to 1; >0.5 almost always implies the same fold) and an E-value. These are *structural* homologs — they may share no detectable sequence similarity.

Solvent-accessible surface area. Accessible surface area quantifies burial. A residue with SASA near zero is packed into the hydrophobic core; one with SASA >100 Å² sits on the surface. Computed here via the Shrake–Rupley numerical algorithm with a 1.4 Å probe.

Rendered structure images. Structure images are PyMOL renders from six orthogonal camera directions. Cartoon representation draws helices as coils and strands as arrows; sticks shows the backbone as bonds; surface shows the solvent-excluded envelope. Rainbow coloring maps sequence position to hue (blue→red, N→C); chain coloring assigns a distinct color per polypeptide.

Backbone torsions (φ/ψ). φ (phi) and ψ (psi) are the two rotatable backbone dihedrals per residue: φ is the C(i-1)–N–Cα–C torsion, ψ is the N–Cα–C–N(i+1) torsion, both in degrees on (−180°, 180°]. α-helical residues cluster near (−60°, −45°); β-strand residues near (−120°, +130°). A Ramachandran plot is simply a scatter of (φ, ψ) for every residue.

Predicted aligned error. Predicted Aligned Error (PAE) is an AlphaFold confidence matrix: entry (i, j) is the expected error in the position of residue j, in ångströms, when the prediction is superimposed on the true structure at residue i. Low PAE within a block of residues means that block is internally rigid and well-predicted; high PAE between two blocks means their relative placement is uncertain even if each block individually is confident.

mmCIF coordinates. Structure coordinates are given as an mmCIF _atom_site loop: one row per atom with element, residue name, chain id, sequence number, and x/y/z position in Å. Only the four main-chain atoms per residue are included here; side chains are omitted to keep the record compact.

InterPro / GO / CATH / organism. Database cross-references. InterPro integrates a dozen domain/family signature databases into unified entries with residue-range hits. GO terms attach function/process/location labels with evidence codes. CATH codes position the fold in a four-level structural taxonomy. Organism is the NCBI-taxonomy species name.

Secondary structure (3-state, P-SEA). SS3 is a coarse helix/strand/coil call (letters a/b/c) made by the P-SEA algorithm from inter-Cα distances and dihedrals. It is less detailed than DSSP but needs only Cα positions.

Sequence. Sequence gives the chain of amino acids in standard one-letter code (A=alanine, C=cysteine, …, Y=tyrosine), read N→C. It is the only feature that is directly encoded by the gene; all structural features are derived from the folded form of this sequence.